Protein AF-A0A512MBU5-F1 (afdb_monomer_lite)

Organism: NCBI:txid748831

Structure (mmCIF, N/CA/C/O backbone):
data_AF-A0A512MBU5-F1
#
_entry.id   AF-A0A512MBU5-F1
#
loop_
_atom_site.group_PDB
_atom_site.id
_atom_site.type_symbol
_atom_site.label_atom_id
_atom_site.label_alt_id
_atom_site.label_comp_id
_atom_site.label_asym_id
_atom_site.label_entity_id
_atom_site.label_seq_id
_atom_site.pdbx_PDB_ins_code
_atom_site.Cartn_x
_atom_site.Cartn_y
_atom_site.Cartn_z
_atom_site.occupancy
_atom_site.B_iso_or_equiv
_atom_site.auth_seq_id
_atom_site.auth_comp_id
_atom_site.auth_asym_id
_atom_site.auth_atom_id
_atom_site.pdbx_PDB_model_num
ATOM 1 N N . MET A 1 1 ? -35.550 -22.796 30.006 1.00 49.34 1 MET A N 1
ATOM 2 C CA . MET A 1 1 ? -34.136 -23.083 29.651 1.00 49.34 1 MET A CA 1
ATOM 3 C C . MET A 1 1 ? -33.951 -23.237 28.132 1.00 49.34 1 MET A C 1
ATOM 5 O O . MET A 1 1 ? -33.145 -24.041 27.689 1.00 49.34 1 MET A O 1
ATOM 9 N N . SER A 1 2 ? -34.674 -22.460 27.317 1.00 48.31 2 SER A N 1
ATOM 10 C CA . SER A 1 2 ? -34.662 -22.572 25.845 1.00 48.31 2 SER A CA 1
ATOM 11 C C . SER A 1 2 ? -34.475 -21.233 25.118 1.00 48.31 2 SER A C 1
ATOM 13 O O . SER A 1 2 ? -34.411 -21.229 23.895 1.00 48.31 2 SER A O 1
ATOM 15 N N . ASP A 1 3 ? -34.323 -20.119 25.844 1.00 43.69 3 ASP A N 1
ATOM 16 C CA . ASP A 1 3 ? -34.298 -18.776 25.240 1.00 43.69 3 ASP A CA 1
ATOM 17 C C . ASP A 1 3 ? -32.886 -18.183 25.077 1.00 43.69 3 ASP A C 1
ATOM 19 O O . ASP A 1 3 ? -32.701 -17.226 24.329 1.00 43.69 3 ASP A O 1
ATOM 23 N N . GLU A 1 4 ? -31.853 -18.784 25.680 1.00 42.91 4 GLU A N 1
ATOM 24 C CA . GLU A 1 4 ? -30.462 -18.315 25.531 1.00 42.91 4 GLU A CA 1
ATOM 25 C C . GLU A 1 4 ? -29.809 -18.723 24.199 1.00 42.91 4 GLU A C 1
ATOM 27 O O . GLU A 1 4 ? -28.854 -18.087 23.761 1.00 42.91 4 GLU A O 1
ATOM 32 N N . ALA A 1 5 ? -30.344 -19.723 23.490 1.00 44.16 5 ALA A N 1
ATOM 33 C CA . ALA A 1 5 ? -29.781 -20.171 22.211 1.00 44.16 5 ALA A CA 1
ATOM 34 C C . ALA A 1 5 ? -30.142 -19.257 21.018 1.00 44.16 5 ALA A C 1
ATOM 36 O O . ALA A 1 5 ? -29.505 -19.323 19.967 1.00 44.16 5 ALA A O 1
ATOM 37 N N . SER A 1 6 ? -31.153 -18.394 21.170 1.00 42.06 6 SER A N 1
ATOM 38 C CA . SER A 1 6 ? -31.654 -17.500 20.112 1.00 42.06 6 SER A CA 1
ATOM 39 C C . SER A 1 6 ? -30.897 -16.163 20.048 1.00 42.06 6 SER A C 1
ATOM 41 O O . SER A 1 6 ? -30.707 -15.595 18.971 1.00 42.06 6 SER A O 1
ATOM 43 N N . ALA A 1 7 ? -30.387 -15.683 21.187 1.00 40.47 7 ALA A N 1
ATOM 44 C CA . ALA A 1 7 ? -29.704 -14.390 21.282 1.00 40.47 7 ALA A CA 1
ATOM 45 C C . ALA A 1 7 ? -28.260 -14.404 20.737 1.00 40.47 7 ALA A C 1
ATOM 47 O O . ALA A 1 7 ? -27.720 -13.353 20.396 1.00 40.47 7 ALA A O 1
ATOM 48 N N . ASP A 1 8 ? -27.644 -15.582 20.603 1.00 41.91 8 ASP A N 1
ATOM 49 C CA . ASP A 1 8 ? -26.240 -15.724 20.184 1.00 41.91 8 ASP A CA 1
ATOM 50 C C . ASP A 1 8 ? -26.065 -15.856 18.651 1.00 41.91 8 ASP A C 1
ATOM 52 O O . ASP A 1 8 ? -24.959 -15.826 18.101 1.00 41.91 8 ASP A O 1
ATOM 56 N N . ALA A 1 9 ? -27.172 -15.980 17.909 1.00 42.97 9 ALA A N 1
ATOM 57 C CA . ALA A 1 9 ? -27.150 -16.098 16.450 1.00 42.97 9 ALA A CA 1
ATOM 58 C C . ALA A 1 9 ? -27.078 -14.738 15.729 1.00 42.97 9 ALA A C 1
ATOM 60 O O . ALA A 1 9 ? -26.573 -14.664 14.608 1.00 42.97 9 ALA A O 1
ATOM 61 N N . THR A 1 10 ? -27.541 -13.656 16.359 1.00 42.03 10 THR A N 1
ATOM 62 C CA . THR A 1 10 ? -27.672 -12.328 15.731 1.00 42.03 10 THR A CA 1
ATOM 63 C C . THR A 1 10 ? -26.496 -11.392 16.005 1.00 42.03 10 THR A C 1
ATOM 65 O O . THR A 1 10 ? -26.354 -10.384 15.316 1.00 42.03 10 THR A O 1
ATOM 68 N N . ASN A 1 11 ? -25.601 -11.744 16.935 1.00 41.69 11 ASN A N 1
ATOM 69 C CA . ASN A 1 11 ? -24.427 -10.938 17.290 1.00 41.69 11 ASN A CA 1
ATOM 70 C C . ASN A 1 11 ? -23.110 -11.479 16.697 1.00 41.69 11 ASN A C 1
ATOM 72 O O . ASN A 1 11 ? -22.012 -11.197 17.183 1.00 41.69 11 ASN A O 1
ATOM 76 N N . ARG A 1 12 ? -23.192 -12.285 15.632 1.00 43.06 12 ARG A N 1
ATOM 77 C CA . ARG A 1 12 ? -22.006 -12.743 14.900 1.00 43.06 12 ARG A CA 1
ATOM 78 C C . ARG A 1 12 ? -21.501 -11.611 14.022 1.00 43.06 12 ARG A C 1
ATOM 80 O O . ARG A 1 12 ? -22.052 -11.337 12.956 1.00 43.06 12 ARG A O 1
ATOM 87 N N . SER A 1 13 ? -20.440 -10.943 14.469 1.00 47.00 13 SER A N 1
ATOM 88 C CA . SER A 1 13 ? -19.791 -9.941 13.632 1.00 47.00 13 SER A CA 1
ATOM 89 C C . SER A 1 13 ? -19.291 -10.617 12.340 1.00 47.00 13 SER A C 1
ATOM 91 O O . SER A 1 13 ? -18.651 -11.673 12.400 1.00 47.00 13 SER A O 1
ATOM 93 N N . PRO A 1 14 ? -19.539 -10.035 11.153 1.00 50.06 14 PRO A N 1
ATOM 94 C CA . PRO A 1 14 ? -19.139 -10.625 9.872 1.00 50.06 14 PRO A CA 1
ATOM 95 C C . PRO A 1 14 ? -17.618 -10.831 9.714 1.00 50.06 14 PRO A C 1
ATOM 97 O O . PRO A 1 14 ? -17.192 -11.508 8.772 1.00 50.06 14 PRO A O 1
ATOM 100 N N . ALA A 1 15 ? -16.815 -10.278 10.634 1.00 46.47 15 ALA A N 1
ATOM 101 C CA . ALA A 1 15 ? -15.371 -10.465 10.753 1.00 46.47 15 ALA A CA 1
ATOM 102 C C . ALA A 1 15 ? -14.981 -11.800 11.419 1.00 46.47 15 ALA A C 1
ATOM 104 O O . ALA A 1 15 ? -13.932 -12.362 11.100 1.00 46.47 15 ALA A O 1
ATOM 105 N N . GLY A 1 16 ? -15.823 -12.342 12.309 1.00 48.59 16 GLY A N 1
ATOM 106 C CA . GLY A 1 16 ? -15.574 -13.613 12.998 1.00 48.59 16 GLY A CA 1
ATOM 107 C C . GLY A 1 16 ? -15.510 -14.810 12.046 1.00 48.59 16 GLY A C 1
ATOM 108 O O . GLY A 1 16 ? -14.663 -15.689 12.220 1.00 48.59 16 GLY A O 1
ATOM 109 N N . ASP A 1 17 ? -16.331 -14.794 10.995 1.00 52.03 17 ASP A N 1
ATOM 110 C CA . ASP A 1 17 ? -16.407 -15.873 10.001 1.00 52.03 17 ASP A CA 1
ATOM 111 C C . ASP A 1 17 ? -15.220 -15.873 9.026 1.00 52.03 17 ASP A C 1
ATOM 113 O O . ASP A 1 17 ? -14.795 -16.931 8.562 1.00 52.03 17 ASP A O 1
ATOM 117 N N . TYR A 1 18 ? -14.613 -14.707 8.771 1.00 47.75 18 TYR A N 1
ATOM 118 C CA . TYR A 1 18 ? -13.425 -14.585 7.913 1.00 47.75 18 TYR A CA 1
ATOM 119 C C . TYR A 1 18 ? -12.199 -15.301 8.503 1.00 47.75 18 TYR A C 1
ATOM 121 O O . TYR A 1 18 ? -11.336 -15.780 7.771 1.00 47.75 18 TYR A O 1
ATOM 129 N N . VAL A 1 19 ? -12.130 -15.395 9.834 1.00 50.59 19 VAL A N 1
ATOM 130 C CA . VAL A 1 19 ? -10.996 -15.980 10.565 1.00 50.59 19 VAL A CA 1
ATOM 131 C C . VAL A 1 19 ? -11.112 -17.503 10.705 1.00 50.59 19 VAL A C 1
ATOM 133 O O . VAL A 1 19 ? -10.109 -18.163 10.965 1.00 50.59 19 VAL A O 1
ATOM 136 N N . ARG A 1 20 ? -12.309 -18.080 10.530 1.00 51.84 20 ARG A N 1
ATOM 137 C CA . ARG A 1 20 ? -12.567 -19.507 10.802 1.00 51.84 20 ARG A CA 1
ATOM 138 C C . ARG A 1 20 ? -12.444 -20.420 9.580 1.00 51.84 20 ARG A C 1
ATOM 140 O O . ARG A 1 20 ? -12.356 -21.629 9.763 1.00 51.84 20 ARG A O 1
ATOM 147 N N . HIS A 1 21 ? -12.408 -19.887 8.355 1.00 54.94 21 HIS A N 1
ATOM 148 C CA . HIS A 1 21 ? -12.332 -20.724 7.153 1.00 54.94 21 HIS A CA 1
ATOM 149 C C . HIS A 1 21 ? -10.866 -21.050 6.778 1.00 54.94 21 HIS A C 1
ATOM 151 O O . HIS A 1 21 ? -10.105 -20.135 6.456 1.00 54.94 21 HIS A O 1
ATOM 157 N N . PRO A 1 22 ? -10.443 -22.329 6.752 1.00 47.22 22 PRO A N 1
ATOM 158 C CA . PRO A 1 22 ? -9.041 -22.719 6.535 1.00 47.22 22 PRO A CA 1
ATOM 159 C C . PRO A 1 22 ? -8.485 -22.324 5.154 1.00 47.22 22 PRO A C 1
ATOM 161 O O . PRO A 1 22 ? -7.311 -21.991 5.035 1.00 47.22 22 PRO A O 1
ATOM 164 N N . LEU A 1 23 ? -9.333 -22.251 4.121 1.00 48.28 23 LEU A N 1
ATOM 165 C CA . LEU A 1 23 ? -8.948 -21.742 2.793 1.00 48.28 23 LEU A CA 1
ATOM 166 C C . LEU A 1 23 ? -8.674 -20.222 2.785 1.00 48.28 23 LEU A C 1
ATOM 168 O O . LEU A 1 23 ? -7.794 -19.757 2.065 1.00 48.28 23 LEU A O 1
ATOM 172 N N . LEU A 1 24 ? -9.355 -19.446 3.640 1.00 50.62 24 LEU A N 1
ATOM 173 C CA . LEU A 1 24 ? -9.096 -18.008 3.825 1.00 50.62 24 LEU A CA 1
ATOM 174 C C . LEU A 1 24 ? -7.854 -17.748 4.691 1.00 50.62 24 LEU A C 1
ATOM 176 O O . LEU A 1 24 ? -7.244 -16.685 4.594 1.00 50.62 24 LEU A O 1
ATOM 180 N N . ALA A 1 25 ? -7.434 -18.725 5.502 1.00 46.44 25 ALA A N 1
ATOM 181 C CA . ALA A 1 25 ? -6.135 -18.683 6.169 1.00 46.44 25 ALA A CA 1
ATOM 182 C C . ALA A 1 25 ? -4.965 -18.840 5.174 1.00 46.44 25 ALA A C 1
ATOM 184 O O . ALA A 1 25 ? -3.890 -18.296 5.425 1.00 46.44 25 ALA A O 1
ATOM 185 N N . PHE A 1 26 ? -5.188 -19.527 4.045 1.00 41.78 26 PHE A N 1
ATOM 186 C CA . PHE A 1 26 ? -4.200 -19.725 2.977 1.00 41.78 26 PHE A CA 1
ATOM 187 C C . PHE A 1 26 ? -4.056 -18.484 2.075 1.00 41.78 26 PHE A C 1
ATOM 189 O O . PHE A 1 26 ? -2.947 -18.101 1.717 1.00 41.78 26 PHE A O 1
ATOM 196 N N . VAL A 1 27 ? -5.160 -17.780 1.796 1.00 55.88 27 VAL A N 1
ATOM 197 C CA . VAL A 1 27 ? -5.178 -16.467 1.117 1.00 55.88 27 VAL A CA 1
ATOM 198 C C . VAL A 1 27 ? -5.219 -15.350 2.158 1.00 55.88 27 VAL A C 1
ATOM 200 O O . VAL A 1 27 ? -6.090 -14.480 2.143 1.00 55.88 27 VAL A O 1
ATOM 203 N N . ARG A 1 28 ? -4.302 -15.375 3.131 1.00 65.88 28 ARG A N 1
ATOM 204 C CA . ARG A 1 28 ? -4.188 -14.243 4.051 1.00 65.88 28 ARG A CA 1
ATOM 205 C C . ARG A 1 28 ? -3.673 -13.043 3.261 1.00 65.88 28 ARG A C 1
ATOM 207 O O . ARG A 1 28 ? -2.578 -13.125 2.701 1.00 65.88 28 ARG A O 1
ATOM 214 N N . PRO A 1 29 ? -4.379 -11.904 3.267 1.00 65.94 29 PRO A N 1
ATOM 215 C CA . PRO A 1 29 ? -3.899 -10.704 2.593 1.00 65.94 29 PRO A CA 1
ATOM 216 C C . PRO A 1 29 ? -2.508 -10.251 3.076 1.00 65.94 29 PRO A C 1
ATOM 218 O O . PRO A 1 29 ? -1.799 -9.585 2.342 1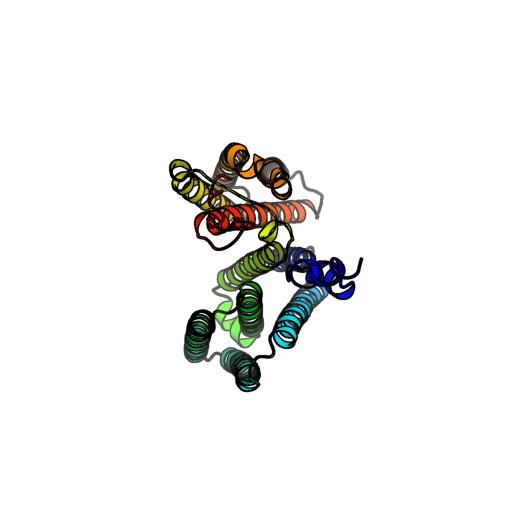.00 65.94 29 PRO A O 1
ATOM 221 N N . SER A 1 30 ? -2.067 -10.667 4.270 1.00 64.12 30 SER A N 1
ATOM 222 C CA . SER A 1 30 ? -0.696 -10.452 4.750 1.00 64.12 30 SER A CA 1
ATOM 223 C C . SER A 1 30 ? 0.370 -11.228 3.960 1.00 64.12 30 SER A C 1
ATOM 225 O O . SER A 1 30 ? 1.469 -10.720 3.769 1.00 64.12 30 SER A O 1
ATOM 227 N N . ILE A 1 31 ? 0.062 -12.445 3.489 1.00 70.44 31 ILE A N 1
ATOM 228 C CA . ILE A 1 31 ? 0.948 -13.227 2.605 1.00 70.44 31 ILE A CA 1
ATOM 229 C C . ILE A 1 31 ? 1.020 -12.546 1.236 1.00 70.44 31 ILE A C 1
ATOM 231 O O . ILE A 1 31 ? 2.090 -12.450 0.646 1.00 70.44 31 ILE A O 1
ATOM 235 N N . LEU A 1 32 ? -0.105 -12.004 0.771 1.00 66.56 32 LEU A N 1
ATOM 236 C CA . LEU A 1 32 ? -0.174 -11.191 -0.440 1.00 66.56 32 LEU A CA 1
ATOM 237 C C . LEU A 1 32 ? 0.634 -9.901 -0.335 1.00 66.56 32 LEU A C 1
ATOM 239 O O . LEU A 1 32 ? 1.372 -9.583 -1.257 1.00 66.56 32 LEU A O 1
ATOM 243 N N . THR A 1 33 ? 0.542 -9.182 0.785 1.00 67.56 33 THR A N 1
ATOM 244 C CA . THR A 1 33 ? 1.383 -8.012 1.055 1.00 67.56 33 THR A CA 1
ATOM 245 C C . THR A 1 33 ? 2.858 -8.393 1.025 1.00 67.56 33 THR A C 1
ATOM 247 O O . THR A 1 33 ? 3.650 -7.695 0.407 1.00 67.56 33 THR A O 1
ATOM 250 N N . LEU A 1 34 ? 3.226 -9.523 1.636 1.00 70.94 34 LEU A N 1
ATOM 251 C CA . LEU A 1 34 ? 4.600 -10.013 1.604 1.00 70.94 34 LEU A CA 1
ATOM 252 C C . LEU A 1 34 ? 5.049 -10.311 0.167 1.00 70.94 34 LEU A C 1
ATOM 254 O O . LEU A 1 34 ? 6.087 -9.814 -0.251 1.00 70.94 34 LEU A O 1
ATOM 258 N N . ALA A 1 35 ? 4.263 -11.064 -0.604 1.00 69.19 35 ALA A N 1
ATOM 259 C CA . ALA A 1 35 ? 4.566 -11.374 -2.000 1.00 69.19 35 ALA A CA 1
ATOM 260 C C . ALA A 1 35 ? 4.656 -10.106 -2.868 1.00 69.19 35 ALA A C 1
ATOM 262 O O . ALA A 1 35 ? 5.572 -9.976 -3.677 1.00 69.19 35 ALA A O 1
ATOM 263 N N . ALA A 1 36 ? 3.758 -9.140 -2.662 1.00 70.00 36 ALA A N 1
ATOM 264 C CA . ALA A 1 36 ? 3.791 -7.848 -3.337 1.00 70.00 36 ALA A CA 1
ATOM 265 C C . ALA A 1 36 ? 5.057 -7.058 -2.996 1.00 70.00 36 ALA A C 1
ATOM 267 O O . ALA A 1 36 ? 5.627 -6.430 -3.884 1.00 70.00 36 ALA A O 1
ATOM 268 N N . SER A 1 37 ? 5.557 -7.158 -1.760 1.00 64.31 37 SER A N 1
ATOM 269 C CA . SER A 1 37 ? 6.847 -6.574 -1.393 1.00 64.31 37 SER A CA 1
ATOM 270 C C . SER A 1 37 ? 7.998 -7.164 -2.211 1.00 64.31 37 SER A C 1
ATOM 272 O O . SER A 1 37 ? 8.874 -6.426 -2.648 1.00 64.31 37 SER A O 1
ATOM 274 N N . PHE A 1 38 ? 7.987 -8.475 -2.476 1.00 69.12 38 PHE A N 1
ATOM 275 C CA . PHE A 1 38 ? 8.995 -9.112 -3.334 1.00 69.12 38 PHE A CA 1
ATOM 276 C C . PHE A 1 38 ? 8.914 -8.648 -4.793 1.00 69.12 38 PHE A C 1
ATOM 278 O O . PHE A 1 38 ? 9.953 -8.468 -5.424 1.00 69.12 38 PHE A O 1
ATOM 285 N N . VAL A 1 39 ? 7.707 -8.431 -5.323 1.00 67.38 39 VAL A N 1
ATOM 286 C CA . VAL A 1 39 ? 7.516 -7.912 -6.689 1.00 67.38 39 VAL A CA 1
ATOM 287 C C . VAL A 1 39 ? 7.973 -6.456 -6.796 1.00 67.38 39 VAL A C 1
ATOM 289 O O . VAL A 1 39 ? 8.740 -6.125 -7.698 1.00 67.38 39 VAL A O 1
ATOM 292 N N . ALA A 1 40 ? 7.589 -5.611 -5.837 1.00 65.62 40 ALA A N 1
ATOM 293 C CA . ALA A 1 40 ? 7.926 -4.187 -5.823 1.00 65.62 40 ALA A CA 1
ATOM 294 C C . ALA A 1 40 ? 9.434 -3.911 -5.693 1.00 65.62 40 ALA A C 1
ATOM 296 O O . ALA A 1 40 ? 9.897 -2.833 -6.055 1.00 65.62 40 ALA A O 1
ATOM 297 N N . LEU A 1 41 ? 10.215 -4.873 -5.190 1.00 65.94 41 LEU A N 1
ATOM 298 C CA . LEU A 1 41 ? 11.658 -4.715 -5.024 1.00 65.94 41 LEU A CA 1
ATOM 299 C C . LEU A 1 41 ? 12.429 -4.651 -6.349 1.00 65.94 41 LEU A C 1
ATOM 301 O O . LEU A 1 41 ? 13.537 -4.132 -6.337 1.00 65.94 41 LEU A O 1
ATOM 305 N N . GLN A 1 42 ? 11.883 -5.158 -7.465 1.00 64.38 42 GLN A N 1
ATOM 306 C CA . GLN A 1 42 ? 12.479 -5.113 -8.816 1.00 64.38 42 GLN A CA 1
ATOM 307 C C . GLN A 1 42 ? 14.008 -5.372 -8.877 1.00 64.38 42 GLN A C 1
ATOM 309 O O . GLN A 1 42 ? 14.693 -4.862 -9.758 1.00 64.38 42 GLN A O 1
ATOM 314 N N . LEU A 1 43 ? 14.574 -6.170 -7.959 1.00 58.97 43 LEU A N 1
ATOM 315 C CA . LEU A 1 43 ? 16.026 -6.359 -7.858 1.00 58.97 43 LEU A CA 1
ATOM 316 C C . LEU A 1 43 ? 16.513 -7.304 -8.973 1.00 58.97 43 LEU A C 1
ATOM 318 O O . LEU A 1 43 ? 16.221 -8.507 -8.907 1.00 58.97 43 LEU A O 1
ATOM 322 N N . PRO A 1 44 ? 17.271 -6.816 -9.980 1.00 52.50 44 PRO A N 1
ATOM 323 C CA . PRO A 1 44 ? 17.517 -7.571 -11.212 1.00 52.50 44 PRO A CA 1
ATOM 324 C C . PRO A 1 44 ? 18.346 -8.849 -11.021 1.00 52.50 44 PRO A C 1
ATOM 326 O O . PRO A 1 44 ? 18.229 -9.761 -11.833 1.00 52.50 44 PRO A O 1
ATOM 329 N N . ASN A 1 45 ? 19.108 -8.951 -9.923 1.00 58.41 45 ASN A N 1
ATOM 330 C CA . ASN A 1 45 ? 20.181 -9.943 -9.761 1.00 58.41 45 ASN A CA 1
ATOM 331 C C . ASN A 1 45 ? 19.960 -10.982 -8.647 1.00 58.41 45 ASN A C 1
ATOM 333 O O . ASN A 1 45 ? 20.787 -11.872 -8.479 1.00 58.41 45 ASN A O 1
ATOM 337 N N . LEU A 1 46 ? 18.883 -10.870 -7.863 1.00 63.62 46 LEU A N 1
ATOM 338 C CA . LEU A 1 46 ? 18.630 -11.758 -6.714 1.00 63.62 46 LEU A CA 1
ATOM 339 C C . LEU A 1 46 ? 17.432 -12.685 -6.905 1.00 63.62 46 LEU A C 1
ATOM 341 O O . LEU A 1 46 ? 17.404 -13.773 -6.337 1.00 63.62 46 LEU A O 1
ATOM 345 N N . VAL A 1 47 ? 16.444 -12.263 -7.694 1.00 67.25 47 VAL A N 1
ATOM 346 C CA . VAL A 1 47 ? 15.239 -13.051 -7.962 1.00 67.25 47 VAL A CA 1
ATOM 347 C C . VAL A 1 47 ? 15.246 -13.431 -9.440 1.00 67.25 47 VAL A C 1
ATOM 349 O O . VAL A 1 47 ? 15.188 -12.528 -10.281 1.00 67.25 47 VAL A O 1
ATOM 352 N N . PRO A 1 48 ? 15.309 -14.732 -9.779 1.00 75.94 48 PRO A N 1
ATOM 353 C CA . PRO A 1 48 ? 15.214 -15.182 -11.159 1.00 75.94 48 PRO A CA 1
ATOM 354 C C . PRO A 1 48 ? 13.947 -14.656 -11.834 1.00 75.94 48 PRO A C 1
ATOM 356 O O . PRO A 1 48 ? 12.891 -14.554 -11.206 1.00 75.94 48 PRO A O 1
ATOM 359 N N . GLU A 1 49 ? 14.027 -14.360 -13.128 1.00 76.50 49 GLU A N 1
ATOM 360 C CA . GLU A 1 49 ? 12.910 -13.780 -13.879 1.00 76.50 49 GLU A CA 1
ATOM 361 C C . GLU A 1 49 ? 11.637 -14.634 -13.804 1.00 76.50 49 GLU A C 1
ATOM 363 O O . GLU A 1 49 ? 10.560 -14.110 -13.525 1.00 76.50 49 GLU A O 1
ATOM 368 N N . HIS A 1 50 ? 11.770 -15.956 -13.933 1.00 79.12 50 HIS A N 1
ATOM 369 C CA . HIS A 1 50 ? 10.647 -16.888 -13.811 1.00 79.12 50 HIS A CA 1
ATOM 370 C C . HIS A 1 50 ? 9.961 -16.811 -12.439 1.00 79.12 50 HIS A C 1
ATOM 372 O O . HIS A 1 50 ? 8.738 -16.908 -12.360 1.00 79.12 50 HIS A O 1
ATOM 378 N N . LEU A 1 51 ? 10.722 -16.592 -11.361 1.00 79.00 51 LEU A N 1
ATOM 379 C CA . LEU A 1 51 ? 10.173 -16.456 -10.015 1.00 79.00 51 LEU A CA 1
ATOM 380 C C . LEU A 1 51 ? 9.443 -15.116 -9.855 1.00 79.00 51 LEU A C 1
ATOM 382 O O . LEU A 1 51 ? 8.378 -15.083 -9.245 1.00 79.00 51 LEU A O 1
ATOM 386 N N . ARG A 1 52 ? 9.947 -14.027 -10.454 1.00 75.12 52 ARG A N 1
ATOM 387 C CA . ARG A 1 52 ? 9.234 -12.735 -10.485 1.00 75.12 52 ARG A CA 1
ATOM 388 C C . ARG A 1 52 ? 7.900 -12.846 -11.220 1.00 75.12 52 ARG A C 1
ATOM 390 O O . ARG A 1 52 ? 6.883 -12.406 -10.691 1.00 75.12 52 ARG A O 1
ATOM 397 N N . VAL A 1 53 ? 7.894 -13.472 -12.399 1.00 79.75 53 VAL A N 1
ATOM 398 C CA . VAL A 1 53 ? 6.670 -13.707 -13.181 1.00 79.75 53 VAL A CA 1
ATOM 399 C C . VAL A 1 53 ? 5.693 -14.576 -12.394 1.00 79.75 53 VAL A C 1
ATOM 401 O O . VAL A 1 53 ? 4.521 -14.225 -12.275 1.00 79.75 53 VAL A O 1
ATOM 404 N N . PHE A 1 54 ? 6.174 -15.669 -11.797 1.00 81.31 54 PHE A N 1
ATOM 405 C CA . PHE A 1 54 ? 5.354 -16.548 -10.968 1.00 81.31 54 PHE A CA 1
ATOM 406 C C . PHE A 1 54 ? 4.722 -15.803 -9.786 1.00 81.31 54 PHE A C 1
ATOM 408 O O . PHE A 1 54 ? 3.525 -15.943 -9.549 1.00 81.31 54 PHE A O 1
ATOM 415 N N . LEU A 1 55 ? 5.493 -14.973 -9.073 1.00 80.81 55 LEU A N 1
ATOM 416 C CA . LEU A 1 55 ? 4.980 -14.158 -7.970 1.00 80.81 55 LEU A CA 1
ATOM 417 C C . LEU A 1 55 ? 3.936 -13.147 -8.452 1.00 80.81 55 LEU A C 1
ATOM 419 O O . LEU A 1 55 ? 2.883 -13.029 -7.831 1.00 80.81 55 LEU A O 1
ATOM 423 N N . HIS A 1 56 ? 4.185 -12.458 -9.567 1.00 78.00 56 HIS A N 1
ATOM 424 C CA . HIS A 1 56 ? 3.261 -11.462 -10.109 1.00 78.00 56 HIS A CA 1
ATOM 425 C C . HIS A 1 56 ? 1.928 -12.096 -10.544 1.00 78.00 56 HIS A C 1
ATOM 427 O O . HIS A 1 56 ? 0.855 -11.634 -10.153 1.00 78.00 56 HIS A O 1
ATOM 433 N N . VAL A 1 57 ? 1.984 -13.210 -11.282 1.00 81.88 57 VAL A N 1
ATOM 434 C CA . VAL A 1 57 ? 0.794 -13.979 -11.683 1.00 81.88 57 VAL A CA 1
ATOM 435 C C . VAL A 1 57 ? 0.081 -14.556 -10.460 1.00 81.88 57 VAL A C 1
ATOM 437 O O . VAL A 1 57 ? -1.141 -14.459 -10.360 1.00 81.88 57 VAL A O 1
ATOM 440 N N . GLY A 1 58 ? 0.830 -15.107 -9.502 1.00 81.81 58 GLY A N 1
ATOM 441 C CA . GLY A 1 58 ? 0.290 -15.654 -8.260 1.00 81.81 58 GLY A CA 1
ATOM 442 C C . GLY A 1 58 ? -0.478 -14.610 -7.449 1.00 81.81 58 GLY A C 1
ATOM 443 O O . GLY A 1 58 ? -1.604 -14.871 -7.030 1.00 81.81 58 GLY A O 1
ATOM 444 N N . ILE A 1 59 ? 0.077 -13.405 -7.288 1.00 82.31 59 ILE A N 1
ATOM 445 C CA . ILE A 1 59 ? -0.610 -12.271 -6.650 1.00 82.31 59 ILE A CA 1
ATOM 446 C C . ILE A 1 59 ? -1.897 -11.933 -7.404 1.00 82.31 59 ILE A C 1
ATOM 448 O O . ILE A 1 59 ? -2.939 -11.779 -6.773 1.00 82.31 59 ILE A O 1
ATOM 452 N N . GLY A 1 60 ? -1.853 -11.881 -8.736 1.00 83.12 60 GLY A N 1
ATOM 453 C CA . GLY A 1 60 ? -3.026 -11.641 -9.576 1.00 83.12 60 GLY A CA 1
ATOM 454 C C . GLY A 1 60 ? -4.155 -12.646 -9.361 1.00 83.12 60 GLY A C 1
ATOM 455 O O . GLY A 1 60 ? -5.300 -12.261 -9.120 1.00 83.12 60 GLY A O 1
ATOM 456 N N . VAL A 1 61 ? -3.829 -13.941 -9.384 1.00 83.94 61 VAL A N 1
ATOM 457 C CA . VAL A 1 61 ? -4.785 -15.033 -9.127 1.00 83.94 61 VAL A CA 1
ATOM 458 C C . VAL A 1 61 ? -5.399 -14.901 -7.737 1.00 83.94 61 VAL A C 1
ATOM 460 O O . VAL A 1 61 ? -6.607 -15.063 -7.567 1.00 83.94 61 VAL A O 1
ATOM 463 N N . LEU A 1 62 ? -4.589 -14.568 -6.737 1.00 84.12 62 LEU A N 1
ATOM 464 C CA . LEU A 1 62 ? -5.048 -14.396 -5.364 1.00 84.12 62 LEU A CA 1
ATOM 465 C C . LEU A 1 62 ? -5.934 -13.146 -5.201 1.00 84.12 62 LEU A C 1
ATOM 467 O O . LEU A 1 62 ? -6.969 -13.233 -4.540 1.00 84.12 62 LEU A O 1
ATOM 471 N N . ILE A 1 63 ? -5.601 -12.015 -5.839 1.00 85.75 63 ILE A N 1
ATOM 472 C CA . ILE A 1 63 ? -6.455 -10.811 -5.886 1.00 85.75 63 ILE A CA 1
ATOM 473 C C . ILE A 1 63 ? -7.799 -11.144 -6.539 1.00 85.75 63 ILE A C 1
ATOM 475 O O . ILE A 1 63 ? -8.849 -10.812 -5.985 1.00 85.75 63 ILE A O 1
ATOM 479 N N . ALA A 1 64 ? -7.782 -11.841 -7.677 1.00 84.31 64 ALA A N 1
ATOM 480 C CA . ALA A 1 64 ? -8.992 -12.285 -8.359 1.00 84.31 64 ALA A CA 1
ATOM 481 C C . ALA A 1 64 ? -9.823 -13.231 -7.478 1.00 84.31 64 ALA A C 1
ATOM 483 O O . ALA A 1 64 ? -11.039 -13.074 -7.390 1.00 84.31 64 ALA A O 1
ATOM 484 N N . GLY A 1 65 ? -9.178 -14.156 -6.759 1.00 83.94 65 GLY A N 1
ATOM 485 C CA . GLY A 1 65 ? -9.829 -15.039 -5.791 1.00 83.94 65 GLY A CA 1
ATOM 486 C C . GLY A 1 65 ? -10.481 -14.278 -4.632 1.00 83.94 65 GLY A C 1
ATOM 487 O O . GLY A 1 65 ? -11.627 -14.554 -4.277 1.00 83.94 65 GLY A O 1
ATOM 488 N N . MET A 1 66 ? -9.802 -13.270 -4.075 1.00 83.31 66 MET A N 1
ATOM 489 C CA . MET A 1 66 ? -10.359 -12.403 -3.030 1.00 83.31 66 MET A CA 1
ATOM 490 C C . MET A 1 66 ? -11.551 -11.588 -3.529 1.00 83.31 66 MET A C 1
ATOM 492 O O . MET A 1 66 ? -12.566 -11.499 -2.834 1.00 83.31 66 MET A O 1
ATOM 496 N N . TYR A 1 67 ? -11.441 -11.013 -4.727 1.00 84.25 67 TYR A N 1
ATOM 497 C CA . TYR A 1 67 ? -12.538 -10.305 -5.373 1.00 84.25 67 TYR A CA 1
ATOM 498 C C . TYR A 1 67 ? -13.726 -11.242 -5.615 1.00 84.25 67 TYR A C 1
ATOM 500 O O . TYR A 1 67 ? -14.843 -10.917 -5.218 1.00 84.25 67 TYR A O 1
ATOM 508 N N . PHE A 1 68 ? -13.495 -12.430 -6.182 1.00 83.31 68 PHE A N 1
ATOM 509 C CA . PHE A 1 68 ? -14.540 -13.423 -6.433 1.00 83.31 68 PHE A CA 1
ATOM 510 C C . PHE A 1 68 ? -15.235 -13.864 -5.143 1.00 83.31 68 PHE A C 1
ATOM 512 O O . PHE A 1 68 ? -16.452 -14.011 -5.113 1.00 83.31 68 PHE A O 1
ATOM 519 N N . TRP A 1 69 ? -14.495 -14.021 -4.047 1.00 81.88 69 TRP A N 1
ATOM 520 C CA . TRP A 1 69 ? -15.088 -14.347 -2.753 1.00 81.88 69 TRP A CA 1
ATOM 521 C C . TRP A 1 69 ? -16.011 -13.234 -2.237 1.00 81.88 69 TRP A C 1
ATOM 523 O O . TRP A 1 69 ? -17.138 -13.491 -1.808 1.00 81.88 69 TRP A O 1
ATOM 533 N N . GLN A 1 70 ? -15.561 -11.979 -2.313 1.00 81.94 70 GLN A N 1
ATOM 534 C CA . GLN A 1 70 ? -16.383 -10.815 -1.971 1.00 81.94 70 GLN A CA 1
ATOM 535 C C . GLN A 1 70 ? -17.611 -10.717 -2.891 1.00 81.94 70 GLN A C 1
ATOM 537 O O . GLN A 1 70 ? -18.722 -10.462 -2.427 1.00 81.94 70 GLN A O 1
ATOM 542 N N . PHE A 1 71 ? -17.435 -10.999 -4.178 1.00 78.12 71 PHE A N 1
ATOM 543 C CA . PHE A 1 71 ? -18.499 -11.066 -5.171 1.00 78.12 71 PHE A CA 1
ATOM 544 C C . PHE A 1 71 ? -19.537 -12.139 -4.806 1.00 78.12 71 PHE A C 1
ATOM 546 O O . PHE A 1 71 ? -20.720 -11.836 -4.675 1.00 78.12 71 PHE A O 1
ATOM 553 N N . ALA A 1 72 ? -19.111 -13.376 -4.548 1.00 79.38 72 ALA A N 1
ATOM 554 C CA . ALA A 1 72 ? -19.995 -14.483 -4.190 1.00 79.38 72 ALA A CA 1
ATOM 555 C C . ALA A 1 72 ? -20.798 -14.197 -2.909 1.00 79.38 72 ALA A C 1
ATOM 557 O O . ALA A 1 72 ? -21.986 -14.517 -2.836 1.00 79.38 72 ALA A O 1
ATOM 558 N N . ARG A 1 73 ? -20.178 -13.537 -1.920 1.00 78.56 73 ARG A N 1
ATOM 559 C CA . ARG A 1 73 ? -20.826 -13.186 -0.649 1.00 78.56 73 ARG A CA 1
ATOM 560 C C . ARG A 1 73 ? -21.916 -12.127 -0.805 1.00 78.56 73 ARG A C 1
ATOM 562 O O . ARG A 1 73 ? -22.964 -12.247 -0.179 1.00 78.56 73 ARG A O 1
ATOM 569 N N . TYR A 1 74 ? -21.677 -11.096 -1.614 1.00 77.44 74 TYR A N 1
ATOM 570 C CA . TYR A 1 74 ? -22.595 -9.958 -1.751 1.00 77.44 74 TYR A CA 1
ATOM 571 C C . TYR A 1 74 ? -23.533 -10.047 -2.963 1.00 77.44 74 TYR A C 1
ATOM 573 O O . TYR A 1 74 ? -24.311 -9.117 -3.171 1.00 77.44 74 TYR A O 1
ATOM 581 N N . ARG A 1 75 ? -23.468 -11.143 -3.739 1.00 75.94 75 ARG A N 1
ATOM 582 C CA . ARG A 1 75 ? -24.323 -11.446 -4.905 1.00 75.94 75 ARG A CA 1
ATOM 583 C C . ARG A 1 75 ? -24.635 -10.214 -5.771 1.00 75.94 75 ARG A C 1
ATOM 585 O O . ARG A 1 75 ? -25.798 -9.832 -5.911 1.00 75.94 75 ARG A O 1
ATOM 592 N N . PRO A 1 76 ? -23.618 -9.542 -6.323 1.00 71.06 76 PRO A N 1
ATOM 593 C CA . PRO A 1 76 ? -23.854 -8.403 -7.191 1.00 71.06 76 PRO A CA 1
ATOM 594 C C . PRO A 1 76 ? -24.585 -8.814 -8.470 1.00 71.06 76 PRO A C 1
ATOM 596 O O . PRO A 1 76 ? -24.602 -9.977 -8.874 1.00 71.06 76 PRO A O 1
ATOM 599 N N . SER A 1 77 ? -25.185 -7.822 -9.125 1.00 80.75 77 SER A N 1
ATOM 600 C CA . SER A 1 77 ? -25.861 -8.017 -10.404 1.00 80.75 77 SER A CA 1
ATOM 601 C C . SER A 1 77 ? -24.882 -8.545 -11.454 1.00 80.75 77 SER A C 1
ATOM 603 O O . SER A 1 77 ? -23.783 -8.009 -11.574 1.00 80.75 77 SER A O 1
ATOM 605 N N . PHE A 1 78 ? -25.307 -9.513 -12.269 1.00 80.31 78 PHE A N 1
ATOM 606 C CA . PHE A 1 78 ? -24.528 -10.055 -13.393 1.00 80.31 78 PHE A CA 1
ATOM 607 C C . PHE A 1 78 ? -23.905 -8.961 -14.281 1.00 80.31 78 PHE A C 1
ATOM 609 O O . PHE A 1 78 ? -22.738 -9.050 -14.655 1.00 80.31 78 PHE A O 1
ATOM 616 N N . MET A 1 79 ? -24.650 -7.875 -14.518 1.00 82.81 79 MET A N 1
ATOM 617 C CA . MET A 1 79 ? -24.193 -6.695 -15.265 1.00 82.81 79 MET A CA 1
ATOM 618 C C . MET A 1 79 ? -22.926 -6.044 -14.694 1.00 82.81 79 MET A C 1
ATOM 620 O O . MET A 1 79 ? -22.118 -5.512 -15.445 1.00 82.81 79 MET A O 1
ATOM 624 N N . GLU A 1 80 ? -22.736 -6.089 -13.376 1.00 82.31 80 GLU A N 1
ATOM 625 C CA . GLU A 1 80 ? -21.560 -5.522 -12.711 1.00 82.31 80 GLU A CA 1
ATOM 626 C C . GLU A 1 80 ? -20.308 -6.354 -13.012 1.00 82.31 80 GLU A C 1
ATOM 628 O O . GLU A 1 80 ? -19.270 -5.810 -13.380 1.00 82.31 80 GLU A O 1
ATOM 633 N N . ALA A 1 81 ? -20.433 -7.681 -12.924 1.00 80.94 81 ALA A N 1
ATOM 634 C CA . ALA A 1 81 ? -19.356 -8.619 -13.239 1.00 80.94 81 ALA A CA 1
ATOM 635 C C . ALA A 1 81 ? -18.963 -8.535 -14.715 1.00 80.94 81 ALA A C 1
ATOM 637 O O . ALA A 1 81 ? -17.784 -8.416 -15.048 1.00 80.94 81 ALA A O 1
ATOM 638 N N . ALA A 1 82 ? -19.971 -8.566 -15.591 1.00 84.81 82 ALA A N 1
ATOM 639 C CA . ALA A 1 82 ? -19.785 -8.463 -17.029 1.00 84.81 82 ALA A CA 1
ATOM 640 C C . ALA A 1 82 ? -19.128 -7.128 -17.401 1.00 84.81 82 ALA A C 1
ATOM 642 O O . ALA A 1 82 ? -18.191 -7.115 -18.193 1.00 84.81 82 ALA A O 1
ATOM 643 N N . GLY A 1 83 ? -19.557 -6.025 -16.775 1.00 86.38 83 GLY A N 1
ATOM 644 C CA . GLY A 1 83 ? -18.954 -4.708 -16.958 1.00 86.38 83 GLY A CA 1
ATOM 645 C C . GLY A 1 83 ? -17.473 -4.686 -16.583 1.00 86.38 83 GLY A C 1
ATOM 646 O O . GLY A 1 83 ? -16.651 -4.268 -17.391 1.00 86.38 83 GLY A O 1
ATOM 647 N N . ILE A 1 84 ? -17.112 -5.195 -15.401 1.00 87.38 84 ILE A N 1
ATOM 648 C CA . ILE A 1 84 ? -15.714 -5.225 -14.939 1.00 87.38 84 ILE A CA 1
ATOM 649 C C . ILE A 1 84 ? -14.842 -6.085 -15.861 1.00 87.38 84 ILE A C 1
ATOM 651 O O . ILE A 1 84 ? -13.751 -5.656 -16.237 1.00 87.38 84 ILE A O 1
ATOM 655 N N . LEU A 1 85 ? -15.318 -7.265 -16.271 1.00 87.12 85 LEU A N 1
ATOM 656 C CA . LEU A 1 85 ? -14.587 -8.140 -17.193 1.00 87.12 85 LEU A CA 1
ATOM 657 C C . LEU A 1 85 ? -14.399 -7.493 -18.568 1.00 87.12 85 LEU A C 1
ATOM 659 O O . LEU A 1 85 ? -13.279 -7.457 -19.076 1.00 87.12 85 LEU A O 1
ATOM 663 N N . LEU A 1 86 ? -15.469 -6.946 -19.151 1.00 88.94 86 LEU A N 1
ATOM 664 C CA . LEU A 1 86 ? -15.431 -6.313 -20.469 1.00 88.94 86 LEU A CA 1
ATOM 665 C C . LEU A 1 86 ? -14.495 -5.100 -20.478 1.00 88.94 86 LEU A C 1
ATOM 667 O O . LEU A 1 86 ? -13.670 -4.968 -21.381 1.00 88.94 86 LEU A O 1
ATOM 671 N N . ILE A 1 87 ? -14.584 -4.249 -19.453 1.00 90.81 87 ILE A N 1
ATOM 672 C CA . ILE A 1 87 ? -13.702 -3.092 -19.277 1.00 90.81 87 ILE A CA 1
ATOM 673 C C . ILE A 1 87 ? -12.250 -3.547 -19.143 1.00 90.81 87 ILE A C 1
ATOM 675 O O . ILE A 1 87 ? -11.376 -2.973 -19.784 1.00 90.81 87 ILE A O 1
ATOM 679 N N . SER A 1 88 ? -11.988 -4.592 -18.354 1.00 89.75 88 SER A N 1
ATOM 680 C CA . SER A 1 88 ? -10.628 -5.085 -18.117 1.00 89.75 88 SER A CA 1
ATOM 681 C C . SER A 1 88 ? -9.987 -5.628 -19.393 1.00 89.75 88 SER A C 1
ATOM 683 O O . SER A 1 88 ? -8.875 -5.238 -19.745 1.00 89.75 88 SER A O 1
ATOM 685 N N . VAL A 1 89 ? -10.704 -6.482 -20.130 1.00 90.31 89 VAL A N 1
ATOM 686 C CA . VAL A 1 89 ? -10.228 -7.049 -21.402 1.00 90.31 89 VAL A CA 1
ATOM 687 C C . VAL A 1 89 ? -10.064 -5.955 -22.457 1.00 90.31 89 VAL A C 1
ATOM 689 O O . VAL A 1 89 ? -9.032 -5.896 -23.127 1.00 90.31 89 VAL A O 1
ATOM 692 N N . GLY A 1 90 ? -11.043 -5.054 -22.574 1.00 90.06 90 GLY A N 1
ATOM 693 C CA . GLY A 1 90 ? -10.987 -3.921 -23.495 1.00 90.06 90 GLY A CA 1
ATOM 694 C C . GLY A 1 90 ? -9.814 -2.987 -23.198 1.00 90.06 90 GLY A C 1
ATOM 695 O O . GLY A 1 90 ? -9.100 -2.592 -24.116 1.00 90.06 90 GLY A O 1
ATOM 696 N N . PHE A 1 91 ? -9.553 -2.689 -21.924 1.00 91.81 91 PHE A N 1
ATOM 697 C CA . PHE A 1 91 ? -8.424 -1.862 -21.504 1.00 91.81 91 PHE A CA 1
ATOM 698 C C . PHE A 1 91 ? -7.081 -2.498 -21.881 1.00 91.81 91 PHE A C 1
ATOM 700 O O . PHE A 1 91 ? -6.264 -1.851 -22.538 1.00 91.81 91 PHE A O 1
ATOM 707 N N . VAL A 1 92 ? -6.871 -3.777 -21.543 1.00 88.88 92 VAL A N 1
ATOM 708 C CA . VAL A 1 92 ? -5.642 -4.509 -21.902 1.00 88.88 92 VAL A CA 1
ATOM 709 C C . VAL A 1 92 ? -5.446 -4.526 -23.418 1.00 88.88 92 VAL A C 1
ATOM 711 O O . VAL A 1 92 ? -4.342 -4.267 -23.900 1.00 88.88 92 VAL A O 1
ATOM 714 N N . TYR A 1 93 ? -6.515 -4.764 -24.181 1.00 91.06 93 TYR A N 1
ATOM 715 C CA . TYR A 1 93 ? -6.467 -4.733 -25.639 1.00 91.06 93 TYR A CA 1
ATOM 716 C C . TYR A 1 93 ? -6.034 -3.359 -26.172 1.00 91.06 93 TYR A C 1
ATOM 718 O O . TYR A 1 93 ? -5.091 -3.278 -26.961 1.00 91.06 93 TYR A O 1
ATOM 726 N N . VAL A 1 94 ? -6.658 -2.273 -25.714 1.00 91.94 94 VAL A N 1
ATOM 727 C CA . VAL A 1 94 ? -6.352 -0.903 -26.161 1.00 91.94 94 VAL A CA 1
ATOM 728 C C . VAL A 1 94 ? -4.908 -0.513 -25.823 1.00 91.94 94 VAL A C 1
ATOM 730 O O . VAL A 1 94 ? -4.199 0.017 -26.681 1.00 91.94 94 VAL A O 1
ATOM 733 N N . VAL A 1 95 ? -4.433 -0.838 -24.616 1.00 88.44 95 VAL A N 1
ATOM 734 C CA . VAL A 1 95 ? -3.037 -0.599 -24.210 1.00 88.44 95 VAL A CA 1
ATOM 735 C C . VAL A 1 95 ? -2.065 -1.432 -25.048 1.00 88.44 95 VAL A C 1
ATOM 737 O O . VAL A 1 95 ? -1.047 -0.911 -25.501 1.00 88.44 95 VAL A O 1
ATOM 740 N N . SER A 1 96 ? -2.395 -2.692 -25.355 1.00 86.06 96 SER A N 1
ATOM 741 C CA . SER A 1 96 ? -1.565 -3.543 -26.222 1.00 86.06 96 SER A CA 1
ATOM 742 C C . SER A 1 96 ? -1.422 -2.997 -27.648 1.00 86.06 96 SER A C 1
ATOM 744 O O . SER A 1 96 ? -0.447 -3.305 -28.331 1.00 86.06 96 SER A O 1
ATOM 746 N N . LYS A 1 97 ? -2.368 -2.163 -28.095 1.00 88.81 97 LYS A N 1
ATOM 747 C CA . LYS A 1 97 ? -2.331 -1.447 -29.377 1.00 88.81 97 LYS A CA 1
ATOM 748 C C . LYS A 1 97 ? -1.683 -0.062 -29.279 1.00 88.81 97 LYS A C 1
ATOM 750 O O . LYS A 1 97 ? -1.752 0.693 -30.241 1.00 88.81 97 LYS A O 1
ATOM 755 N N . ALA A 1 98 ? -1.064 0.269 -28.143 1.00 84.75 98 ALA A N 1
ATOM 756 C CA . ALA A 1 98 ? -0.439 1.562 -27.865 1.00 84.75 98 ALA A CA 1
ATOM 757 C C . ALA A 1 98 ? -1.391 2.775 -27.979 1.00 84.75 98 ALA A C 1
ATOM 759 O O . ALA A 1 98 ? -0.948 3.917 -28.081 1.00 84.75 98 ALA A O 1
ATOM 760 N N . ALA A 1 99 ? -2.709 2.561 -27.902 1.00 88.62 99 ALA A N 1
ATOM 761 C CA . ALA A 1 99 ? -3.710 3.625 -27.944 1.00 88.62 99 ALA A CA 1
ATOM 762 C C . ALA A 1 99 ? -3.908 4.258 -26.548 1.00 88.62 99 ALA A C 1
ATOM 764 O O . ALA A 1 99 ? -4.976 4.160 -25.939 1.00 88.62 99 ALA A O 1
ATOM 765 N N . LEU A 1 100 ? -2.859 4.902 -26.019 1.00 86.62 100 LEU A N 1
ATOM 766 C CA . LEU A 1 100 ? -2.805 5.373 -24.625 1.00 86.62 100 LEU A CA 1
ATOM 767 C C . LEU A 1 100 ? -3.876 6.414 -24.270 1.00 86.62 100 LEU 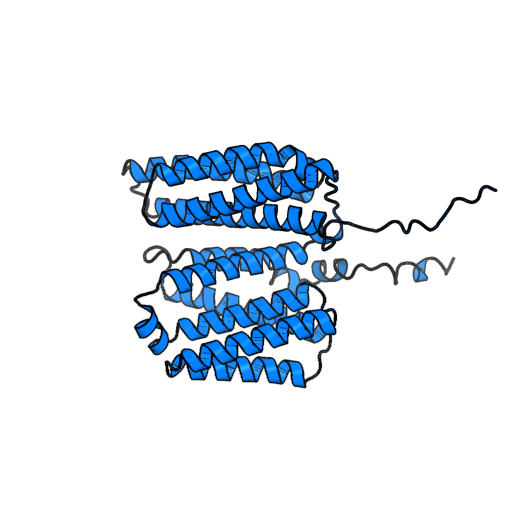A C 1
ATOM 769 O O . LEU A 1 100 ? -4.398 6.386 -23.160 1.00 86.62 100 LEU A O 1
ATOM 773 N N . ILE A 1 101 ? -4.247 7.299 -25.202 1.00 88.88 101 ILE A N 1
ATOM 774 C CA . ILE A 1 101 ? -5.295 8.309 -24.965 1.00 88.88 101 ILE A CA 1
ATOM 775 C C . ILE A 1 101 ? -6.642 7.622 -24.708 1.00 88.88 101 ILE A C 1
ATOM 777 O O . ILE A 1 101 ? -7.341 7.945 -23.749 1.00 88.88 101 ILE A O 1
ATOM 781 N N . SER A 1 102 ? -6.995 6.636 -25.534 1.00 91.75 102 SER A N 1
ATOM 782 C CA . SER A 1 102 ? -8.217 5.851 -25.358 1.00 91.75 102 SER A CA 1
ATOM 783 C C . SER A 1 102 ? -8.175 5.038 -24.064 1.00 91.75 102 SER A C 1
ATOM 785 O O . SER A 1 102 ? -9.163 5.004 -23.334 1.00 91.75 102 SER A O 1
ATOM 787 N N . ALA A 1 103 ? -7.025 4.437 -23.739 1.00 89.69 103 ALA A N 1
ATOM 788 C CA . ALA A 1 103 ? -6.835 3.726 -22.477 1.00 89.69 103 ALA A CA 1
ATOM 789 C C . ALA A 1 103 ? -7.047 4.651 -21.266 1.00 89.69 103 ALA A C 1
ATOM 791 O O . ALA A 1 103 ? -7.745 4.277 -20.324 1.00 89.69 103 ALA A O 1
ATOM 792 N N . MET A 1 104 ? -6.518 5.877 -21.311 1.00 89.75 104 MET A N 1
ATOM 793 C CA . MET A 1 104 ? -6.702 6.881 -20.261 1.00 89.75 104 MET A CA 1
ATOM 794 C C . MET A 1 104 ? -8.185 7.211 -20.050 1.00 89.75 104 MET A C 1
ATOM 796 O O . MET A 1 104 ? -8.648 7.226 -18.911 1.00 89.75 104 MET A O 1
ATOM 800 N N . TRP A 1 105 ? -8.955 7.406 -21.125 1.00 93.88 105 TRP A N 1
ATOM 801 C CA . TRP A 1 105 ? -10.400 7.636 -21.024 1.00 93.88 105 TRP A CA 1
ATOM 802 C C . TRP A 1 105 ? -11.148 6.449 -20.417 1.00 93.88 105 TRP A C 1
ATOM 804 O O . TRP A 1 105 ? -11.983 6.646 -19.534 1.00 93.88 105 TRP A O 1
ATOM 814 N N . ILE A 1 106 ? -10.825 5.221 -20.836 1.00 92.56 106 ILE A N 1
ATOM 815 C CA . ILE A 1 106 ? -11.410 4.004 -20.256 1.00 92.56 106 ILE A CA 1
ATOM 816 C C . ILE A 1 106 ? -11.119 3.945 -18.754 1.00 92.56 106 ILE A C 1
ATOM 818 O O . ILE A 1 106 ? -12.032 3.696 -17.967 1.00 92.56 106 ILE A O 1
ATOM 822 N N . LEU A 1 107 ? -9.879 4.220 -18.341 1.00 90.50 107 LEU A N 1
ATOM 823 C CA . LEU A 1 107 ? -9.481 4.208 -16.935 1.00 90.50 107 LEU A CA 1
ATOM 824 C C . LEU A 1 107 ? -10.255 5.248 -16.113 1.00 90.50 107 LEU A C 1
ATOM 826 O O . LEU A 1 107 ? -10.794 4.912 -15.058 1.00 90.50 107 LEU A O 1
ATOM 830 N N . LEU A 1 108 ? -10.359 6.485 -16.608 1.00 92.25 108 LEU A N 1
ATOM 831 C CA . LEU A 1 108 ? -11.079 7.568 -15.933 1.00 92.25 108 LEU A CA 1
ATOM 832 C C . LEU A 1 108 ? -12.571 7.255 -15.778 1.00 92.25 108 LEU A C 1
ATOM 834 O O . LEU A 1 108 ? -13.116 7.403 -14.685 1.00 92.25 108 LEU A O 1
ATOM 838 N N . LEU A 1 109 ? -13.222 6.776 -16.841 1.00 92.88 109 LEU A N 1
ATOM 839 C CA . LEU A 1 109 ? -14.636 6.394 -16.806 1.00 92.88 109 LEU A CA 1
ATOM 840 C C . LEU A 1 109 ? -14.882 5.223 -15.850 1.00 92.88 109 LEU A C 1
ATOM 842 O O . LEU A 1 109 ? -15.852 5.238 -15.093 1.00 92.88 109 LEU A O 1
ATOM 846 N N . SER A 1 110 ? -13.983 4.240 -15.840 1.00 90.44 110 SER A N 1
ATOM 847 C CA . SER A 1 110 ? -14.072 3.078 -14.949 1.00 90.44 110 SER A CA 1
ATOM 848 C C . SER A 1 110 ? -13.912 3.477 -13.485 1.00 90.44 110 SER A C 1
ATOM 850 O O . SER A 1 110 ? -14.674 3.022 -12.634 1.00 90.44 110 SER A O 1
ATOM 852 N N . LEU A 1 111 ? -12.966 4.374 -13.188 1.00 90.31 111 LEU A N 1
ATOM 853 C CA . LEU A 1 111 ? -12.754 4.897 -11.841 1.00 90.31 111 LEU A CA 1
ATOM 854 C C . LEU A 1 111 ? -13.944 5.746 -11.377 1.00 90.31 111 LEU A C 1
ATOM 856 O O . LEU A 1 111 ? -14.413 5.578 -10.252 1.00 90.31 111 LEU A O 1
ATOM 860 N N . ALA A 1 112 ? -14.472 6.613 -12.244 1.00 91.62 112 ALA A N 1
ATOM 861 C CA . ALA A 1 112 ? -15.659 7.410 -11.948 1.00 91.62 112 ALA A CA 1
ATOM 862 C C . ALA A 1 112 ? -16.872 6.514 -11.665 1.00 91.62 112 ALA A C 1
ATOM 864 O O . ALA A 1 112 ? -17.554 6.696 -10.655 1.00 91.62 112 ALA A O 1
ATOM 865 N N . TRP A 1 113 ? -17.109 5.504 -12.507 1.00 92.38 113 TRP A N 1
ATOM 866 C CA . TRP A 1 113 ? -18.158 4.511 -12.289 1.00 92.38 113 TRP A CA 1
ATOM 867 C C . TRP A 1 113 ? -17.977 3.776 -10.959 1.00 92.38 113 TRP A C 1
ATOM 869 O O . TRP A 1 113 ? -18.945 3.624 -10.211 1.00 92.38 113 TRP A O 1
ATOM 879 N N . LEU A 1 114 ? -16.749 3.367 -10.628 1.00 89.69 114 LEU A N 1
ATOM 880 C CA . LEU A 1 114 ? -16.443 2.674 -9.382 1.00 89.69 114 LEU A CA 1
ATOM 881 C C . LEU A 1 114 ? -16.756 3.549 -8.164 1.00 89.69 114 LEU A C 1
ATOM 883 O O . LEU A 1 114 ? -17.446 3.096 -7.256 1.00 89.69 114 LEU A O 1
ATOM 887 N N . VAL A 1 115 ? -16.298 4.804 -8.156 1.00 88.75 115 VAL A N 1
ATOM 888 C CA . VAL A 1 115 ? -16.535 5.751 -7.054 1.00 88.75 115 VAL A CA 1
ATOM 889 C C . VAL A 1 115 ? -18.025 6.045 -6.899 1.00 88.75 115 VAL A C 1
ATOM 891 O O . VAL A 1 115 ? -18.560 5.940 -5.794 1.00 88.75 115 VAL A O 1
ATOM 894 N N . MET A 1 116 ? -18.719 6.349 -8.000 1.00 90.75 116 MET A N 1
ATOM 895 C CA . MET A 1 116 ? -20.161 6.597 -7.976 1.00 90.75 116 MET A CA 1
ATOM 896 C C . MET A 1 116 ? -20.926 5.379 -7.463 1.00 90.75 116 MET A C 1
ATOM 898 O O . MET A 1 116 ? -21.789 5.518 -6.601 1.00 90.75 116 MET A O 1
ATOM 902 N N . THR A 1 117 ? -20.591 4.180 -7.941 1.00 88.50 117 THR A N 1
ATOM 903 C CA . THR A 1 117 ? -21.267 2.944 -7.529 1.00 88.50 117 THR A CA 1
ATOM 904 C C . THR A 1 117 ? -20.976 2.612 -6.073 1.00 88.50 117 THR A C 1
ATOM 906 O O . THR A 1 117 ? -21.891 2.226 -5.346 1.00 88.50 117 THR A O 1
ATOM 909 N N . TRP A 1 118 ? -19.738 2.811 -5.617 1.00 88.31 118 TRP A N 1
ATOM 910 C CA . TRP A 1 118 ? -19.357 2.602 -4.225 1.00 88.31 118 TRP A CA 1
ATOM 911 C C . TRP A 1 118 ? -20.184 3.495 -3.300 1.00 88.31 118 TRP A C 1
ATOM 913 O O . TRP A 1 118 ? -20.792 2.991 -2.354 1.00 88.31 118 TRP A O 1
ATOM 923 N N . ILE A 1 119 ? -20.275 4.793 -3.600 1.00 87.94 119 ILE A N 1
ATOM 924 C CA . ILE A 1 119 ? -21.046 5.754 -2.802 1.00 87.94 119 ILE A CA 1
ATOM 925 C C . ILE A 1 119 ? -22.548 5.447 -2.890 1.00 87.94 119 ILE A C 1
ATOM 927 O O . ILE A 1 119 ? -23.205 5.293 -1.860 1.00 87.94 119 ILE A O 1
ATOM 931 N N . ALA A 1 120 ? -23.090 5.301 -4.102 1.00 86.06 120 ALA A N 1
ATOM 932 C CA . ALA A 1 120 ? -24.523 5.120 -4.335 1.00 86.06 120 ALA A CA 1
ATOM 933 C C . ALA A 1 120 ? -25.059 3.811 -3.742 1.00 86.06 120 ALA A C 1
ATOM 935 O O . ALA A 1 120 ? -26.127 3.793 -3.136 1.00 86.06 120 ALA A O 1
ATOM 936 N N . ARG A 1 121 ? -24.310 2.710 -3.884 1.00 83.38 121 ARG A N 1
ATOM 937 C CA . ARG A 1 121 ? -24.690 1.389 -3.358 1.00 83.38 121 ARG A CA 1
ATOM 938 C C . ARG A 1 121 ? -24.114 1.100 -1.973 1.00 83.38 121 ARG A C 1
ATOM 940 O O . ARG A 1 121 ? -24.287 -0.014 -1.485 1.00 83.38 121 ARG A O 1
ATOM 947 N N . ARG A 1 122 ? -23.424 2.068 -1.355 1.00 85.06 122 ARG A N 1
ATOM 948 C CA . ARG A 1 122 ? -22.787 1.962 -0.031 1.00 85.06 122 ARG A CA 1
ATOM 949 C C . ARG A 1 122 ? -21.998 0.664 0.135 1.00 85.06 122 ARG A C 1
ATOM 951 O O . ARG A 1 122 ? -22.228 -0.104 1.070 1.00 85.06 122 ARG A O 1
ATOM 958 N N . TRP A 1 123 ? -21.101 0.381 -0.809 1.00 83.75 123 TRP A N 1
ATOM 959 C CA . TRP A 1 123 ? -20.350 -0.870 -0.767 1.00 83.75 123 TRP A CA 1
ATOM 960 C C . TRP A 1 123 ? -19.553 -1.006 0.533 1.00 83.75 123 TRP A C 1
ATOM 962 O O . TRP A 1 123 ? -18.936 -0.034 0.985 1.00 83.75 123 TRP A O 1
ATOM 972 N N . PRO A 1 124 ? -19.505 -2.219 1.115 1.00 85.81 124 PRO A N 1
ATOM 973 C CA . PRO A 1 124 ? -18.639 -2.475 2.250 1.00 85.81 124 PRO A CA 1
ATOM 974 C C . PRO A 1 124 ? -17.185 -2.224 1.841 1.00 85.81 124 PRO A C 1
ATOM 976 O O . PRO A 1 124 ? -16.774 -2.576 0.732 1.00 85.81 124 PRO A O 1
ATOM 979 N N . LEU A 1 125 ? -16.407 -1.635 2.752 1.00 85.94 125 LEU A N 1
ATOM 980 C CA . LEU A 1 125 ? -15.034 -1.185 2.501 1.00 85.94 125 LEU A CA 1
ATOM 981 C C . LEU A 1 125 ? -14.182 -2.260 1.806 1.00 85.94 125 LEU A C 1
ATOM 983 O O . LEU A 1 125 ? -13.561 -1.991 0.784 1.00 85.94 125 LEU A O 1
ATOM 987 N N . LEU A 1 126 ? -14.214 -3.498 2.312 1.00 86.50 126 LEU A N 1
ATOM 988 C CA . LEU A 1 126 ? -13.442 -4.619 1.761 1.00 86.50 126 LEU A CA 1
ATOM 989 C C . LEU A 1 126 ? -13.800 -4.953 0.309 1.00 86.50 126 LEU A C 1
ATOM 991 O O . LEU A 1 126 ? -12.910 -5.263 -0.483 1.00 86.50 126 LEU A O 1
ATOM 995 N N . ARG A 1 127 ? -15.078 -4.864 -0.067 1.00 86.38 127 ARG A N 1
ATOM 996 C CA . ARG A 1 127 ? -15.512 -5.097 -1.450 1.00 86.38 127 ARG A CA 1
ATOM 997 C C . ARG A 1 127 ? -14.974 -4.014 -2.377 1.00 86.38 127 ARG A C 1
ATOM 999 O O . ARG A 1 127 ? -14.441 -4.326 -3.437 1.00 86.38 127 ARG A O 1
ATOM 1006 N N . GLY A 1 128 ? -15.080 -2.750 -1.977 1.00 88.69 128 GLY A N 1
ATOM 1007 C CA . GLY A 1 128 ? -14.549 -1.657 -2.784 1.00 88.69 128 GLY A CA 1
ATOM 1008 C C . GLY A 1 128 ? -13.025 -1.727 -2.922 1.00 88.69 128 GLY A C 1
ATOM 1009 O O . GLY A 1 128 ? -12.513 -1.648 -4.036 1.00 88.69 128 GLY A O 1
ATOM 1010 N N . LEU A 1 129 ? -12.298 -1.991 -1.829 1.00 90.75 129 LEU A N 1
ATOM 1011 C CA . LEU A 1 129 ? -10.836 -2.117 -1.856 1.00 90.75 129 LEU A CA 1
ATOM 1012 C C . LEU A 1 129 ? -10.359 -3.287 -2.729 1.00 90.75 129 LEU A C 1
ATOM 1014 O O . LEU A 1 129 ? -9.434 -3.117 -3.517 1.00 90.75 129 LEU A O 1
ATOM 1018 N N . THR A 1 130 ? -10.997 -4.458 -2.636 1.00 89.75 130 THR A N 1
ATOM 1019 C CA . THR A 1 130 ? -10.658 -5.612 -3.495 1.00 89.75 130 THR A CA 1
ATOM 1020 C C . THR A 1 130 ? -10.990 -5.362 -4.965 1.00 89.75 130 THR A C 1
ATOM 1022 O O . THR A 1 130 ? -10.254 -5.818 -5.836 1.00 89.75 130 THR A O 1
ATOM 1025 N N . THR A 1 131 ? -12.035 -4.582 -5.256 1.00 90.19 131 THR A N 1
ATOM 1026 C CA . THR A 1 131 ? -12.354 -4.161 -6.630 1.00 90.19 131 THR A CA 1
ATOM 1027 C C . THR A 1 131 ? -11.301 -3.190 -7.171 1.00 90.19 131 THR A C 1
ATOM 1029 O O . THR A 1 131 ? -10.825 -3.387 -8.285 1.00 90.19 131 THR A O 1
ATOM 1032 N N . ILE A 1 132 ? -10.864 -2.195 -6.381 1.00 91.75 132 ILE A N 1
ATOM 1033 C CA . ILE A 1 132 ? -9.730 -1.329 -6.761 1.00 91.75 132 ILE A CA 1
ATOM 1034 C C . ILE A 1 132 ? -8.475 -2.176 -6.994 1.00 91.75 132 ILE A C 1
ATOM 1036 O O . ILE A 1 132 ? -7.769 -1.937 -7.967 1.00 91.75 132 ILE A O 1
ATOM 1040 N N . ALA A 1 133 ? -8.200 -3.171 -6.144 1.00 91.12 133 ALA A N 1
ATOM 1041 C CA . ALA A 1 133 ? -7.011 -4.012 -6.285 1.00 91.12 133 ALA A CA 1
ATOM 1042 C C . ALA A 1 133 ? -7.031 -4.805 -7.590 1.00 91.12 133 ALA A C 1
ATOM 1044 O O . ALA A 1 133 ? -6.008 -4.895 -8.265 1.00 91.12 133 ALA A O 1
ATOM 1045 N N . LEU A 1 134 ? -8.201 -5.311 -7.984 1.00 90.50 134 LEU A N 1
ATOM 1046 C CA . LEU A 1 134 ? -8.382 -5.960 -9.275 1.00 90.50 134 LEU A CA 1
ATOM 1047 C C . LEU A 1 134 ? -8.137 -4.987 -10.438 1.00 90.50 134 LEU A C 1
ATOM 1049 O O . LEU A 1 134 ? -7.377 -5.315 -11.343 1.00 90.50 134 LEU A O 1
ATOM 1053 N N . PHE A 1 135 ? -8.722 -3.784 -10.401 1.00 90.50 135 PHE A N 1
ATOM 1054 C CA . PHE A 1 135 ? -8.471 -2.759 -11.423 1.00 90.50 135 PHE A CA 1
ATOM 1055 C C . PHE A 1 135 ? -6.989 -2.395 -11.512 1.00 90.50 135 PHE A C 1
ATOM 1057 O O . PHE A 1 135 ? -6.440 -2.317 -12.607 1.00 90.50 135 PHE A O 1
ATOM 1064 N N . MET A 1 136 ? -6.327 -2.213 -10.370 1.00 91.00 136 MET A N 1
ATOM 1065 C CA . MET A 1 136 ? -4.910 -1.878 -10.326 1.00 91.00 136 MET A CA 1
ATOM 1066 C C . MET A 1 136 ? -4.047 -2.993 -10.918 1.00 91.00 136 MET A C 1
ATOM 1068 O O . MET A 1 136 ? -3.146 -2.718 -11.706 1.00 91.00 136 MET A O 1
ATOM 1072 N N . PHE A 1 137 ? -4.364 -4.251 -10.611 1.00 89.69 137 PHE A N 1
ATOM 1073 C CA . PHE A 1 137 ? -3.698 -5.402 -11.210 1.00 89.69 137 PHE A CA 1
ATOM 1074 C C . PHE A 1 137 ? -3.882 -5.441 -12.736 1.00 89.69 137 PHE A C 1
ATOM 1076 O O . PHE A 1 137 ? -2.916 -5.639 -13.468 1.00 89.69 137 PHE A O 1
ATOM 1083 N N . VAL A 1 138 ? -5.090 -5.172 -13.242 1.00 90.50 138 VAL A N 1
ATOM 1084 C CA . VAL A 1 138 ? -5.348 -5.071 -14.692 1.00 90.50 138 VAL A CA 1
ATOM 1085 C C . VAL A 1 138 ? -4.507 -3.963 -15.329 1.00 90.50 138 VAL A C 1
ATOM 1087 O O . VAL A 1 138 ? -3.932 -4.170 -16.398 1.00 90.50 138 VAL A O 1
ATOM 1090 N N . VAL A 1 139 ? -4.393 -2.808 -14.666 1.00 89.50 139 VAL A N 1
ATOM 1091 C CA . VAL A 1 139 ? -3.540 -1.705 -15.124 1.00 89.50 139 VAL A CA 1
ATOM 1092 C C . VAL A 1 139 ? -2.076 -2.138 -15.192 1.00 89.50 139 VAL A C 1
ATOM 1094 O O . VAL A 1 139 ? -1.431 -1.936 -16.220 1.00 89.50 139 VAL A O 1
ATOM 1097 N N . GLN A 1 140 ? -1.561 -2.790 -14.147 1.00 87.56 140 GLN A N 1
ATOM 1098 C CA . GLN A 1 140 ? -0.194 -3.311 -14.125 1.00 87.56 140 GLN A CA 1
ATOM 1099 C C . GLN A 1 140 ? 0.055 -4.302 -15.267 1.00 87.56 140 GLN A C 1
ATOM 1101 O O . GLN A 1 140 ? 1.019 -4.131 -16.011 1.00 87.56 140 GLN A O 1
ATOM 1106 N N . VAL A 1 141 ? -0.824 -5.290 -15.460 1.00 86.31 141 VAL A N 1
ATOM 1107 C CA . VAL A 1 141 ? -0.702 -6.285 -16.541 1.00 86.31 141 VAL A CA 1
ATOM 1108 C C . VAL A 1 141 ? -0.698 -5.617 -17.916 1.00 86.31 141 VAL A C 1
ATOM 1110 O O . VAL A 1 141 ? 0.106 -5.976 -18.774 1.00 86.31 141 VAL A O 1
ATOM 1113 N N . ALA A 1 142 ? -1.556 -4.617 -18.129 1.00 87.62 142 ALA A N 1
ATOM 1114 C CA . ALA A 1 142 ? -1.613 -3.894 -19.393 1.00 87.62 142 ALA A CA 1
ATOM 1115 C C . ALA A 1 142 ? -0.293 -3.166 -19.699 1.00 87.62 142 ALA A C 1
ATOM 1117 O O . ALA A 1 142 ? 0.197 -3.233 -20.826 1.00 87.62 142 ALA A O 1
ATOM 1118 N N . PHE A 1 143 ? 0.308 -2.512 -18.700 1.00 84.81 143 PHE A N 1
ATOM 1119 C CA . PHE A 1 143 ? 1.567 -1.780 -18.869 1.00 84.81 143 PHE A CA 1
ATOM 1120 C C . PHE A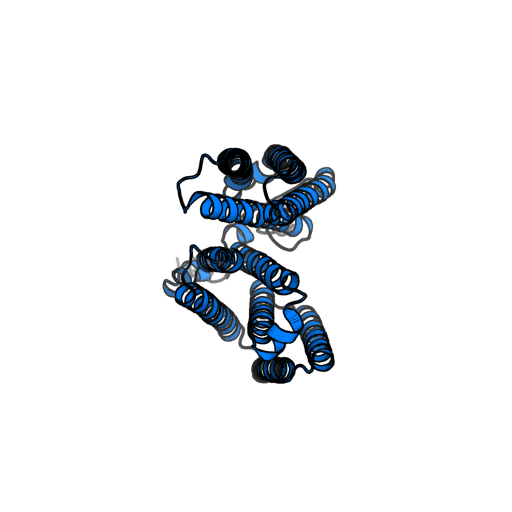 1 143 ? 2.809 -2.678 -18.959 1.00 84.81 143 PHE A C 1
ATOM 1122 O O . PHE A 1 143 ? 3.812 -2.243 -19.516 1.00 84.81 143 PHE A O 1
ATOM 1129 N N . HIS A 1 144 ? 2.735 -3.935 -18.514 1.00 79.38 144 HIS A N 1
ATOM 1130 C CA . HIS A 1 144 ? 3.778 -4.940 -18.764 1.00 79.38 144 HIS A CA 1
ATOM 1131 C C . HIS A 1 144 ? 3.750 -5.505 -20.200 1.00 79.38 144 HIS A C 1
ATOM 1133 O O . HIS A 1 144 ? 4.618 -6.295 -20.571 1.00 79.38 144 HIS A O 1
ATOM 1139 N N . SER A 1 145 ? 2.774 -5.120 -21.034 1.00 81.19 145 SER A N 1
ATOM 1140 C CA . SER A 1 145 ? 2.722 -5.524 -22.443 1.00 81.19 145 SER A CA 1
ATOM 1141 C C . SER A 1 145 ? 3.939 -4.997 -23.222 1.00 81.19 145 SER A C 1
ATOM 1143 O O . SER A 1 145 ? 4.265 -3.820 -23.078 1.00 81.19 145 SER A O 1
ATOM 1145 N N . PRO A 1 146 ? 4.562 -5.781 -24.126 1.00 76.62 146 PRO A N 1
ATOM 1146 C CA . PRO A 1 146 ? 5.760 -5.363 -24.865 1.00 76.62 146 PRO A CA 1
ATOM 1147 C C . PRO A 1 146 ? 5.594 -4.050 -25.642 1.00 76.62 146 PRO A C 1
ATOM 1149 O O . PRO A 1 146 ? 6.534 -3.270 -25.772 1.00 76.62 146 PRO A O 1
ATOM 1152 N N . ASN A 1 147 ? 4.391 -3.794 -26.161 1.00 77.81 147 ASN A N 1
ATOM 1153 C CA . ASN A 1 147 ? 4.098 -2.573 -26.914 1.00 77.81 147 ASN A CA 1
ATOM 1154 C C . ASN A 1 147 ? 3.957 -1.351 -25.998 1.00 77.81 147 ASN A C 1
ATOM 1156 O O . ASN A 1 147 ? 4.345 -0.252 -26.386 1.00 77.81 147 ASN A O 1
ATOM 1160 N N . ALA A 1 148 ? 3.429 -1.547 -24.788 1.00 72.62 148 ALA A N 1
ATOM 1161 C CA . ALA A 1 148 ? 3.350 -0.503 -23.775 1.00 72.62 148 ALA A CA 1
ATOM 1162 C C . ALA A 1 148 ? 4.728 -0.240 -23.159 1.00 72.62 148 ALA A C 1
ATOM 1164 O O . ALA A 1 148 ? 5.111 0.917 -23.032 1.00 72.62 148 ALA A O 1
ATOM 1165 N N . ALA A 1 149 ? 5.494 -1.298 -22.875 1.00 71.00 149 ALA A N 1
ATOM 1166 C CA . ALA A 1 149 ? 6.851 -1.225 -22.345 1.00 71.00 149 ALA A CA 1
ATOM 1167 C C . ALA A 1 149 ? 7.764 -0.381 -23.244 1.00 71.00 149 ALA A C 1
ATOM 1169 O O . ALA A 1 149 ? 8.357 0.567 -22.758 1.00 71.00 149 ALA A O 1
ATOM 1170 N N . LYS A 1 150 ? 7.759 -0.589 -24.568 1.00 76.00 150 LYS A N 1
ATOM 1171 C CA . LYS A 1 150 ? 8.544 0.243 -25.506 1.00 76.00 150 LYS A CA 1
ATOM 1172 C C . LYS A 1 150 ? 8.201 1.735 -25.459 1.00 76.00 150 LYS A C 1
ATOM 1174 O O . LYS A 1 150 ? 9.066 2.574 -25.685 1.00 76.00 150 LYS A O 1
ATOM 1179 N N . LEU A 1 151 ? 6.936 2.075 -25.204 1.00 68.06 151 LEU A N 1
ATOM 1180 C CA . LEU A 1 151 ? 6.494 3.467 -25.067 1.00 68.06 151 LEU A CA 1
ATOM 1181 C C . LEU A 1 151 ? 6.817 4.035 -23.674 1.00 68.06 151 LEU A C 1
ATOM 1183 O O . LEU A 1 151 ? 7.048 5.235 -23.526 1.00 68.06 151 LEU A O 1
ATOM 1187 N N . LEU A 1 152 ? 6.815 3.170 -22.656 1.00 63.81 152 LEU A N 1
ATOM 1188 C CA . LEU A 1 152 ? 7.079 3.486 -21.255 1.00 63.81 152 LEU A CA 1
ATOM 1189 C C . LEU A 1 152 ? 8.529 3.259 -20.820 1.00 63.81 152 LEU A C 1
ATOM 1191 O O . LEU A 1 152 ? 8.824 3.561 -19.670 1.00 63.81 152 LEU A O 1
ATOM 1195 N N . ASP A 1 153 ? 9.442 2.810 -21.681 1.00 57.44 153 ASP A N 1
ATOM 1196 C CA . ASP A 1 153 ? 10.868 2.648 -21.348 1.00 57.44 153 ASP A CA 1
ATOM 1197 C C . ASP A 1 153 ? 11.489 3.985 -20.887 1.00 57.44 153 ASP A C 1
ATOM 1199 O O . ASP A 1 153 ? 12.441 4.008 -20.112 1.00 57.44 153 ASP A O 1
ATOM 1203 N N . ALA A 1 154 ? 10.880 5.120 -21.255 1.00 53.66 154 ALA A N 1
ATOM 1204 C CA . ALA A 1 154 ? 11.208 6.447 -20.722 1.00 53.66 154 ALA A CA 1
ATOM 1205 C C . ALA A 1 154 ? 10.660 6.736 -19.295 1.00 53.66 154 ALA A C 1
ATOM 1207 O O . ALA A 1 154 ? 11.016 7.742 -18.687 1.00 53.66 154 ALA A O 1
ATOM 1208 N N . HIS A 1 155 ? 9.790 5.884 -18.745 1.00 60.62 155 HIS A N 1
ATOM 1209 C CA . HIS A 1 155 ? 8.966 6.118 -17.549 1.00 60.62 155 HIS A CA 1
ATOM 1210 C C . HIS A 1 155 ? 8.925 4.913 -16.582 1.00 60.62 155 HIS A C 1
ATOM 1212 O O . HIS A 1 155 ? 7.870 4.598 -16.025 1.00 60.62 155 HIS A O 1
ATOM 1218 N N . GLY A 1 156 ? 10.066 4.264 -16.310 1.00 71.06 156 GLY A N 1
ATOM 1219 C CA . GLY A 1 156 ? 10.166 3.169 -15.322 1.00 71.06 156 GLY A CA 1
ATOM 1220 C C . GLY A 1 156 ? 9.599 3.506 -13.928 1.00 71.06 156 GLY A C 1
ATOM 1221 O O . GLY A 1 156 ? 9.087 2.634 -13.230 1.00 71.06 156 GLY A O 1
ATOM 1222 N N . TRP A 1 157 ? 9.573 4.793 -13.562 1.00 76.25 157 TRP A N 1
ATOM 1223 C CA . TRP A 1 157 ? 8.962 5.286 -12.324 1.00 76.25 157 TRP A CA 1
ATOM 1224 C C . TRP A 1 157 ? 7.454 5.008 -12.223 1.00 76.25 157 TRP A C 1
ATOM 1226 O O . TRP A 1 157 ? 6.943 4.856 -11.109 1.00 76.25 157 TRP A O 1
ATOM 1236 N N . LEU A 1 158 ? 6.726 4.931 -13.347 1.00 81.38 158 LEU A N 1
ATOM 1237 C CA . LEU A 1 158 ? 5.281 4.701 -13.326 1.00 81.38 158 LEU A CA 1
ATOM 1238 C C . LEU A 1 158 ? 4.975 3.287 -12.830 1.00 81.38 158 LEU A C 1
ATOM 1240 O O . LEU A 1 158 ? 4.154 3.125 -11.930 1.00 81.38 158 LEU A O 1
ATOM 1244 N N . LEU A 1 159 ? 5.665 2.279 -13.368 1.00 79.44 159 LEU A N 1
ATOM 1245 C CA . LEU A 1 159 ? 5.498 0.885 -12.951 1.00 79.44 159 LEU A CA 1
ATOM 1246 C C . LEU A 1 159 ? 5.863 0.705 -11.474 1.00 79.44 159 LEU A C 1
ATOM 1248 O O . LEU A 1 159 ? 5.067 0.153 -10.718 1.00 79.44 159 LEU A O 1
ATOM 1252 N N . SER A 1 160 ? 6.987 1.276 -11.025 1.00 79.75 160 SER A N 1
ATOM 1253 C CA . SER A 1 160 ? 7.364 1.244 -9.605 1.00 79.75 160 SER A CA 1
ATOM 1254 C C . SER A 1 160 ? 6.331 1.933 -8.705 1.00 79.75 160 SER A C 1
ATOM 1256 O O . SER A 1 160 ? 6.043 1.463 -7.606 1.00 79.75 160 SER A O 1
ATOM 1258 N N . THR A 1 161 ? 5.724 3.030 -9.167 1.00 84.44 161 THR A N 1
ATOM 1259 C CA . THR A 1 161 ? 4.662 3.720 -8.419 1.00 84.44 161 THR A CA 1
ATOM 1260 C C . THR A 1 161 ? 3.408 2.855 -8.324 1.00 84.44 161 THR A C 1
ATOM 1262 O O . THR A 1 161 ? 2.823 2.746 -7.246 1.00 84.44 161 THR A O 1
ATOM 1265 N N . LEU A 1 162 ? 3.005 2.205 -9.419 1.00 86.75 162 LEU A N 1
ATOM 1266 C CA . LEU A 1 162 ? 1.876 1.274 -9.418 1.00 86.75 162 LEU A CA 1
ATOM 1267 C C . LEU A 1 162 ? 2.126 0.107 -8.457 1.00 86.75 162 LEU A C 1
ATOM 1269 O O . LEU A 1 162 ? 1.217 -0.263 -7.718 1.00 86.75 162 LEU A O 1
ATOM 1273 N N . ASP A 1 163 ? 3.341 -0.440 -8.416 1.00 84.44 163 ASP A N 1
ATOM 1274 C CA . ASP A 1 163 ? 3.723 -1.504 -7.478 1.00 84.44 163 ASP A CA 1
ATOM 1275 C C . ASP A 1 163 ? 3.612 -1.053 -6.014 1.00 84.44 163 ASP A C 1
ATOM 1277 O O . ASP A 1 163 ? 3.049 -1.773 -5.184 1.00 84.44 163 ASP A O 1
ATOM 1281 N N . LEU A 1 164 ? 4.059 0.165 -5.690 1.00 87.69 164 LEU A N 1
ATOM 1282 C CA . LEU A 1 164 ? 3.933 0.727 -4.340 1.00 87.69 164 LEU A CA 1
ATOM 1283 C C . LEU A 1 164 ? 2.482 0.980 -3.939 1.00 87.69 164 LEU A C 1
ATOM 1285 O O . LEU A 1 164 ? 2.091 0.689 -2.807 1.00 87.69 164 LEU A O 1
ATOM 1289 N N . VAL A 1 165 ? 1.665 1.500 -4.853 1.00 90.25 165 VAL A N 1
ATOM 1290 C CA . VAL A 1 165 ? 0.239 1.712 -4.583 1.00 90.25 165 VAL A CA 1
ATOM 1291 C C . VAL A 1 165 ? -0.473 0.371 -4.397 1.00 90.25 165 VAL A C 1
ATOM 1293 O O . VAL A 1 165 ? -1.274 0.241 -3.469 1.00 90.25 165 VAL A O 1
ATOM 1296 N N . SER A 1 166 ? -0.149 -0.645 -5.199 1.00 88.81 166 SER A N 1
ATOM 1297 C CA . SER A 1 166 ? -0.655 -2.010 -5.017 1.00 88.81 166 SER A CA 1
ATOM 1298 C C . SER A 1 166 ? -0.247 -2.593 -3.666 1.00 88.81 166 SER A C 1
ATOM 1300 O O . SER A 1 166 ? -1.090 -3.159 -2.969 1.00 88.81 166 SER A O 1
ATOM 1302 N N . LEU A 1 167 ? 1.002 -2.396 -3.234 1.00 87.81 167 LEU A N 1
ATOM 1303 C CA . LEU A 1 167 ? 1.461 -2.806 -1.906 1.00 87.81 167 LEU A CA 1
ATOM 1304 C C . LEU A 1 167 ? 0.653 -2.128 -0.788 1.00 87.81 167 LEU A C 1
ATOM 1306 O O . LEU A 1 167 ? 0.171 -2.807 0.125 1.00 87.81 167 LEU A O 1
ATOM 1310 N N . CYS A 1 168 ? 0.469 -0.808 -0.858 1.00 92.19 168 CYS A N 1
ATOM 1311 C CA . CYS A 1 168 ? -0.354 -0.056 0.092 1.00 92.19 168 CYS A CA 1
ATOM 1312 C C . CYS A 1 168 ? -1.787 -0.591 0.127 1.00 92.19 168 CYS A C 1
ATOM 1314 O O . CYS A 1 168 ? -2.342 -0.846 1.194 1.00 92.19 168 CYS A O 1
ATOM 1316 N N . LEU A 1 169 ? -2.382 -0.820 -1.041 1.00 91.38 169 LEU A N 1
ATOM 1317 C CA . LEU A 1 169 ? -3.748 -1.302 -1.155 1.00 91.38 169 LEU A CA 1
ATOM 1318 C C . LEU A 1 169 ? -3.917 -2.706 -0.563 1.00 91.38 169 LEU A C 1
ATOM 1320 O O . LEU A 1 169 ? -4.848 -2.933 0.206 1.00 91.38 169 LEU A O 1
ATOM 1324 N N . LEU A 1 170 ? -2.997 -3.629 -0.847 1.00 89.81 170 LEU A N 1
ATOM 1325 C CA . LEU A 1 170 ? -3.004 -4.971 -0.261 1.00 89.81 170 LEU A CA 1
ATOM 1326 C C . LEU A 1 170 ? -2.788 -4.926 1.253 1.00 89.81 170 LEU A C 1
ATOM 1328 O O . LEU A 1 170 ? -3.482 -5.627 1.987 1.00 89.81 170 LEU A O 1
ATOM 1332 N N . THR A 1 171 ? -1.894 -4.056 1.732 1.00 89.75 171 THR A N 1
ATOM 1333 C CA . THR A 1 171 ? -1.693 -3.806 3.170 1.00 89.75 171 THR A CA 1
ATOM 1334 C C . THR A 1 171 ? -2.978 -3.300 3.824 1.00 89.75 171 THR A C 1
ATOM 1336 O O . THR A 1 171 ? -3.356 -3.768 4.898 1.00 89.75 171 THR A O 1
ATOM 1339 N N . LEU A 1 172 ? -3.692 -2.383 3.167 1.00 90.56 172 LEU A N 1
ATOM 1340 C CA . LEU A 1 172 ? -4.957 -1.852 3.663 1.00 90.56 172 LEU A CA 1
ATOM 1341 C C . LEU A 1 172 ? -6.048 -2.921 3.684 1.00 90.56 172 LEU A C 1
ATOM 1343 O O . LEU A 1 172 ? -6.774 -3.014 4.668 1.00 90.56 172 LEU A O 1
ATOM 1347 N N . ILE A 1 173 ? -6.150 -3.751 2.643 1.00 89.56 173 ILE A N 1
ATOM 1348 C CA . ILE A 1 173 ? -7.094 -4.874 2.617 1.00 89.56 173 ILE A CA 1
ATOM 1349 C C . ILE A 1 173 ? -6.767 -5.860 3.742 1.00 89.56 173 ILE A C 1
ATOM 1351 O O . ILE A 1 173 ? -7.670 -6.293 4.458 1.00 89.56 173 ILE A O 1
ATOM 1355 N N . ALA A 1 174 ? -5.485 -6.171 3.950 1.00 87.19 174 ALA A N 1
ATOM 1356 C CA . ALA A 1 174 ? -5.044 -7.023 5.046 1.00 87.19 174 ALA A CA 1
ATOM 1357 C C . ALA A 1 174 ? -5.448 -6.468 6.398 1.00 87.19 174 ALA A C 1
ATOM 1359 O O . ALA A 1 174 ? -6.042 -7.182 7.210 1.00 87.19 174 ALA A O 1
ATOM 1360 N N . PHE A 1 175 ? -5.205 -5.183 6.609 1.00 88.50 175 PHE A N 1
ATOM 1361 C CA . PHE A 1 175 ? -5.558 -4.530 7.849 1.00 88.50 175 PHE A CA 1
ATOM 1362 C C . PHE A 1 175 ? -7.072 -4.453 8.054 1.00 88.50 175 PHE A C 1
ATOM 1364 O O . PHE A 1 175 ? -7.553 -4.870 9.105 1.00 88.50 175 PHE A O 1
ATOM 1371 N N . ALA A 1 176 ? -7.832 -4.031 7.044 1.00 87.19 176 ALA A N 1
ATOM 1372 C CA . ALA A 1 176 ? -9.290 -3.939 7.092 1.00 87.19 176 ALA A CA 1
ATOM 1373 C C . ALA A 1 176 ? -9.974 -5.306 7.264 1.00 87.19 176 ALA A C 1
ATOM 1375 O O . ALA A 1 176 ? -11.079 -5.374 7.787 1.00 87.19 176 ALA A O 1
ATOM 1376 N N . SER A 1 177 ? -9.326 -6.397 6.844 1.00 85.31 177 SER A N 1
ATOM 1377 C CA . SER A 1 177 ? -9.805 -7.769 7.071 1.00 85.31 177 SER A CA 1
ATOM 1378 C C . SER A 1 177 ? -9.439 -8.326 8.452 1.00 85.31 177 SER A C 1
ATOM 1380 O O . SER A 1 177 ? -9.911 -9.395 8.840 1.00 85.31 177 SER A O 1
ATOM 1382 N N . SER A 1 178 ? -8.572 -7.634 9.195 1.00 84.19 178 SER A N 1
ATOM 1383 C CA . SER A 1 178 ? -8.067 -8.101 10.481 1.00 84.19 178 SER A CA 1
ATOM 1384 C C . SER A 1 178 ? -9.050 -7.823 11.615 1.00 84.19 178 SER A C 1
ATOM 1386 O O . SER A 1 178 ? -9.810 -6.855 11.604 1.00 84.19 178 SER A O 1
ATOM 1388 N N . ARG A 1 179 ? -8.966 -8.633 12.673 1.00 81.88 179 ARG A N 1
ATOM 1389 C CA . ARG A 1 179 ? -9.717 -8.375 13.905 1.00 81.88 179 ARG A CA 1
ATOM 1390 C C . ARG A 1 179 ? -9.350 -7.036 14.548 1.00 81.88 179 ARG A C 1
ATOM 1392 O O . ARG A 1 179 ? -10.201 -6.429 15.181 1.00 81.88 179 ARG A O 1
ATOM 1399 N N . THR A 1 180 ? -8.115 -6.560 14.374 1.00 84.25 180 THR A N 1
ATOM 1400 C CA . THR A 1 180 ? -7.670 -5.256 14.889 1.00 84.25 180 THR A CA 1
ATOM 1401 C C . THR A 1 180 ? -8.561 -4.127 14.383 1.00 84.25 180 THR A C 1
ATOM 1403 O O . THR A 1 180 ? -8.977 -3.297 15.177 1.00 84.25 180 THR A O 1
ATOM 1406 N N . TRP A 1 181 ? -8.927 -4.136 13.098 1.00 84.25 181 TRP A N 1
ATOM 1407 C CA . TRP A 1 181 ? -9.780 -3.106 12.496 1.00 84.25 181 TRP A CA 1
ATOM 1408 C C . TRP A 1 181 ? -11.188 -3.035 13.105 1.00 84.25 181 TRP A C 1
ATOM 1410 O O . TRP A 1 181 ? -11.761 -1.949 13.221 1.00 84.25 181 TRP A O 1
ATOM 1420 N N . HIS A 1 182 ? -11.743 -4.192 13.472 1.00 80.38 182 HIS A N 1
ATOM 1421 C CA . HIS A 1 182 ? -13.131 -4.329 13.913 1.00 80.38 182 HIS A CA 1
ATOM 1422 C C . HIS A 1 182 ? -13.309 -4.296 15.434 1.00 80.38 182 HIS A C 1
ATOM 1424 O O . HIS A 1 182 ? -14.306 -3.763 15.914 1.00 80.38 182 HIS A O 1
ATOM 1430 N N . GLU A 1 183 ? -12.382 -4.896 16.179 1.00 79.81 183 GLU A N 1
ATOM 1431 C CA . GLU A 1 183 ? -12.513 -5.121 17.624 1.00 79.81 183 GLU A CA 1
ATOM 1432 C C . GLU A 1 183 ? -11.807 -4.049 18.457 1.00 79.81 183 GLU A C 1
ATOM 1434 O O . GLU A 1 183 ? -12.190 -3.819 19.600 1.00 79.81 183 GLU A O 1
ATOM 1439 N N . GLU A 1 184 ? -10.760 -3.413 17.924 1.00 82.56 184 GLU A N 1
ATOM 1440 C CA . GLU A 1 184 ? -9.958 -2.472 18.704 1.00 82.56 184 GLU A CA 1
ATOM 1441 C C . GLU A 1 184 ? -10.381 -1.019 18.491 1.00 82.56 184 GLU A C 1
ATOM 1443 O O . GLU A 1 184 ? -11.025 -0.651 17.507 1.00 82.56 184 GLU A O 1
ATOM 1448 N N . HIS A 1 185 ? -10.006 -0.183 19.458 1.00 80.12 185 HIS A N 1
ATOM 1449 C CA . HIS A 1 185 ? -10.413 1.209 19.522 1.00 80.12 185 HIS A CA 1
ATOM 1450 C C . HIS A 1 185 ? -9.202 2.120 19.607 1.00 80.12 185 HIS A C 1
ATOM 1452 O O . HIS A 1 185 ? -8.483 2.104 20.604 1.00 80.12 185 HIS A O 1
ATOM 1458 N N . LEU A 1 186 ? -9.025 2.977 18.607 1.00 83.31 186 LEU A N 1
ATOM 1459 C CA . LEU A 1 186 ? -8.035 4.046 18.666 1.00 83.31 186 LEU A CA 1
ATOM 1460 C C . LEU A 1 186 ? -8.765 5.364 18.931 1.00 83.31 186 LEU A C 1
ATOM 1462 O O . LEU A 1 186 ? -9.286 5.992 18.013 1.00 83.31 186 LEU A O 1
ATOM 1466 N N . ARG A 1 187 ? -8.842 5.780 20.201 1.00 82.06 187 ARG A N 1
ATOM 1467 C CA . ARG A 1 187 ? -9.531 7.017 20.598 1.00 82.06 187 ARG A CA 1
ATOM 1468 C C . ARG A 1 187 ? -8.530 8.132 20.849 1.00 82.06 187 ARG A C 1
ATOM 1470 O O . ARG A 1 187 ? -7.927 8.238 21.910 1.00 82.06 187 ARG A O 1
ATOM 1477 N N . LEU A 1 188 ? -8.396 9.009 19.864 1.00 83.44 188 LEU A N 1
ATOM 1478 C CA . LEU A 1 188 ? -7.598 10.219 19.999 1.00 83.44 188 LEU A CA 1
ATOM 1479 C C . LEU A 1 188 ? -8.483 11.383 20.476 1.00 83.44 188 LEU A C 1
ATOM 1481 O O . LEU A 1 188 ? -9.508 11.648 19.837 1.00 83.44 188 LEU A O 1
ATOM 1485 N N . PRO A 1 189 ? -8.097 12.106 21.547 1.00 84.69 189 PRO A N 1
ATOM 1486 C CA . PRO A 1 189 ? -8.766 13.346 21.939 1.00 84.69 189 PRO A CA 1
ATOM 1487 C C . PRO A 1 189 ? -8.790 14.327 20.767 1.00 84.69 189 PRO A C 1
ATOM 1489 O O . PRO A 1 189 ? -7.795 14.424 20.049 1.00 84.69 189 PRO A O 1
ATOM 1492 N N . GLY A 1 190 ? -9.884 15.074 20.580 1.00 83.94 190 GLY A N 1
ATOM 1493 C CA . GLY A 1 190 ? -10.060 15.974 19.428 1.00 83.94 190 GLY A CA 1
ATOM 1494 C C . GLY A 1 190 ? -8.884 16.934 19.204 1.00 83.94 190 GLY A C 1
ATOM 1495 O O . GLY A 1 190 ? -8.419 17.087 18.077 1.00 83.94 190 GLY A O 1
ATOM 1496 N N . SER A 1 191 ? -8.315 17.475 20.287 1.00 85.88 191 SER A N 1
ATOM 1497 C CA . SER A 1 191 ? -7.127 18.343 20.256 1.00 85.88 191 SER A CA 1
ATOM 1498 C C . SER A 1 191 ? -5.863 17.656 19.718 1.00 85.88 191 SER A C 1
ATOM 1500 O O . SER A 1 191 ? -4.993 18.306 19.142 1.00 85.88 191 SER A O 1
ATOM 1502 N N . VAL A 1 192 ? -5.758 16.334 19.865 1.00 89.69 192 VAL A N 1
ATOM 1503 C CA . VAL A 1 192 ? -4.609 15.525 19.435 1.00 89.69 192 VAL A CA 1
ATOM 1504 C C . VAL A 1 192 ? -4.814 14.956 18.028 1.00 89.69 192 VAL A C 1
ATOM 1506 O O . VAL A 1 192 ? -3.829 14.657 17.357 1.00 89.69 192 VAL A O 1
ATOM 1509 N N . GLN A 1 193 ? -6.054 14.846 17.536 1.00 90.81 193 GLN A N 1
ATOM 1510 C CA . GLN A 1 193 ? -6.356 14.235 16.233 1.00 90.81 193 GLN A CA 1
ATOM 1511 C C . GLN A 1 193 ? -5.655 14.936 15.069 1.00 90.81 193 GLN A C 1
ATOM 1513 O O . GLN A 1 193 ? -5.024 14.274 14.247 1.00 90.81 193 GLN A O 1
ATOM 1518 N N . VAL A 1 194 ? -5.731 16.269 15.011 1.00 91.12 194 VAL A N 1
ATOM 1519 C CA . VAL A 1 194 ? -5.095 17.054 13.940 1.00 91.12 194 VAL A CA 1
ATOM 1520 C C . VAL A 1 194 ? -3.580 16.876 13.984 1.00 91.12 194 VAL A C 1
ATOM 1522 O O . VAL A 1 194 ? -2.962 16.572 12.968 1.00 91.12 194 VAL A O 1
ATOM 1525 N N . SER A 1 195 ? -2.991 16.972 15.179 1.00 92.69 195 SER A N 1
ATOM 1526 C CA . SER A 1 195 ? -1.556 16.761 15.381 1.00 92.69 195 SER A CA 1
ATOM 1527 C C . SER A 1 195 ? -1.134 15.357 14.937 1.00 92.69 195 SER A C 1
ATOM 1529 O O . SER A 1 195 ? -0.205 15.215 14.146 1.00 92.69 195 SER A O 1
ATOM 1531 N N . ALA A 1 196 ? -1.854 14.317 15.363 1.00 92.25 196 ALA A N 1
ATOM 1532 C CA . ALA A 1 196 ? -1.571 12.937 14.983 1.00 92.25 196 ALA A CA 1
ATOM 1533 C C . ALA A 1 196 ? -1.666 12.722 13.463 1.00 92.25 196 ALA A C 1
ATOM 1535 O O . ALA A 1 196 ? -0.780 12.089 12.892 1.00 92.25 196 ALA A O 1
ATOM 1536 N N . ARG A 1 197 ? -2.676 13.295 12.789 1.00 93.31 197 ARG A N 1
ATOM 1537 C CA . ARG A 1 197 ? -2.810 13.246 11.320 1.00 93.31 197 ARG A CA 1
ATOM 1538 C C . ARG A 1 197 ? -1.631 13.901 10.612 1.00 93.31 197 ARG A C 1
ATOM 1540 O O . ARG A 1 197 ? -1.103 13.327 9.664 1.00 93.31 197 ARG A O 1
ATOM 1547 N N . VAL A 1 198 ? -1.203 15.077 11.067 1.00 95.38 198 VAL A N 1
ATOM 1548 C CA . VAL A 1 198 ? -0.057 15.777 10.473 1.00 95.38 198 VAL A CA 1
ATOM 1549 C C . VAL A 1 198 ? 1.202 14.937 10.643 1.00 95.38 198 VAL A C 1
ATOM 1551 O O . VAL A 1 198 ? 1.838 14.582 9.655 1.00 95.38 198 VAL A O 1
ATOM 1554 N N . TRP A 1 199 ? 1.525 14.536 11.872 1.00 95.88 199 TRP A N 1
ATOM 1555 C CA . TRP A 1 199 ? 2.741 13.775 12.151 1.00 95.88 199 TRP A CA 1
ATOM 1556 C C . TRP A 1 199 ? 2.771 12.424 11.436 1.00 95.88 199 TRP A C 1
ATOM 1558 O O . TRP A 1 199 ? 3.808 12.060 10.894 1.00 95.88 199 TRP A O 1
ATOM 1568 N N . ILE A 1 200 ? 1.654 11.696 11.374 1.00 95.38 200 ILE A N 1
ATOM 1569 C CA . ILE A 1 200 ? 1.622 10.406 10.676 1.00 95.38 200 ILE A CA 1
ATOM 1570 C C . ILE A 1 200 ? 1.694 10.555 9.152 1.00 95.38 200 ILE A C 1
ATOM 1572 O O . ILE A 1 200 ? 2.243 9.693 8.471 1.00 95.38 200 ILE A O 1
ATOM 1576 N N . THR A 1 201 ? 1.198 11.669 8.612 1.00 95.38 201 THR A N 1
ATOM 1577 C CA . THR A 1 201 ? 1.360 11.991 7.190 1.00 95.38 201 THR A CA 1
ATOM 1578 C C . THR A 1 201 ? 2.814 12.346 6.895 1.00 95.38 201 THR A C 1
ATOM 1580 O O . THR A 1 201 ? 3.376 11.840 5.931 1.00 95.38 201 THR A O 1
ATOM 1583 N N . VAL A 1 202 ? 3.465 13.127 7.765 1.00 96.12 202 VAL A N 1
ATOM 1584 C CA . VAL A 1 202 ? 4.905 13.412 7.663 1.00 96.12 202 VAL A CA 1
ATOM 1585 C C . VAL A 1 202 ? 5.728 12.125 7.769 1.00 96.12 202 VAL A C 1
ATOM 1587 O O . VAL A 1 202 ? 6.665 11.961 6.999 1.00 96.12 202 VAL A O 1
ATOM 1590 N N . LEU A 1 203 ? 5.362 11.184 8.647 1.00 96.00 203 LEU A N 1
ATOM 1591 C CA . LEU A 1 203 ? 5.996 9.861 8.730 1.00 96.00 203 LEU A CA 1
ATOM 1592 C C . LEU A 1 203 ? 5.915 9.107 7.395 1.00 96.00 203 LEU A C 1
ATOM 1594 O O . LEU A 1 203 ? 6.927 8.597 6.918 1.00 96.00 203 LEU A O 1
ATOM 1598 N N . LEU A 1 204 ? 4.725 9.047 6.789 1.00 95.81 204 LEU A N 1
ATOM 1599 C CA . LEU A 1 204 ? 4.521 8.378 5.504 1.00 95.81 204 LEU A CA 1
ATOM 1600 C C . LEU A 1 204 ? 5.319 9.051 4.381 1.00 95.81 204 LEU A C 1
ATOM 1602 O O . LEU A 1 204 ? 5.978 8.363 3.605 1.00 95.81 204 LEU A O 1
ATOM 1606 N N . LEU A 1 205 ? 5.305 10.385 4.321 1.00 94.94 205 LEU A N 1
ATOM 1607 C CA . LEU A 1 205 ? 6.077 11.151 3.342 1.00 94.94 205 LEU A CA 1
ATOM 1608 C C . LEU A 1 205 ? 7.586 10.984 3.544 1.00 94.94 205 LEU A C 1
ATOM 1610 O O . LEU A 1 205 ? 8.311 10.854 2.565 1.00 94.94 205 LEU A O 1
ATOM 1614 N N . ALA A 1 206 ? 8.063 10.933 4.789 1.00 94.06 206 ALA A N 1
ATOM 1615 C CA . ALA A 1 206 ? 9.467 10.688 5.101 1.00 94.06 206 ALA A CA 1
ATOM 1616 C C . ALA A 1 206 ? 9.900 9.277 4.677 1.00 94.06 206 ALA A C 1
ATOM 1618 O O . ALA A 1 206 ? 10.949 9.123 4.059 1.00 94.06 206 ALA A O 1
ATOM 1619 N N . ALA A 1 207 ? 9.078 8.257 4.938 1.00 93.44 207 ALA A N 1
ATOM 1620 C CA . ALA A 1 207 ? 9.346 6.894 4.481 1.00 93.44 207 ALA A CA 1
ATOM 1621 C C . ALA A 1 207 ? 9.319 6.781 2.945 1.00 93.44 207 ALA A C 1
ATOM 1623 O O . ALA A 1 207 ? 10.164 6.107 2.362 1.00 93.44 207 ALA A O 1
ATOM 1624 N N . LEU A 1 208 ? 8.405 7.486 2.272 1.00 91.50 208 LEU A N 1
ATOM 1625 C CA . LEU A 1 208 ? 8.380 7.552 0.810 1.00 91.50 208 LEU A CA 1
ATOM 1626 C C . LEU A 1 208 ? 9.621 8.264 0.253 1.00 91.50 208 LEU A C 1
ATOM 1628 O O . LEU A 1 208 ? 10.257 7.756 -0.665 1.00 91.50 208 LEU A O 1
ATOM 1632 N N . ALA A 1 209 ? 9.997 9.412 0.821 1.00 89.44 209 ALA A N 1
ATOM 1633 C CA . ALA A 1 209 ? 11.196 10.146 0.424 1.00 89.44 209 ALA A CA 1
ATOM 1634 C C . ALA A 1 209 ? 12.454 9.289 0.609 1.00 89.44 209 ALA A C 1
ATOM 1636 O O . ALA A 1 209 ? 13.308 9.243 -0.271 1.00 89.44 209 ALA A O 1
ATOM 1637 N N . GLN A 1 210 ? 12.540 8.553 1.717 1.00 89.69 210 GLN A N 1
ATOM 1638 C CA . GLN A 1 210 ? 13.616 7.603 1.967 1.00 89.69 210 GLN A CA 1
ATOM 1639 C C . GLN A 1 210 ? 13.675 6.509 0.897 1.00 89.69 210 GLN A C 1
ATOM 1641 O O . GLN A 1 210 ? 14.763 6.226 0.401 1.00 89.69 210 GLN A O 1
ATOM 1646 N N . LEU A 1 211 ? 12.537 5.929 0.512 1.00 86.38 211 LEU A N 1
ATOM 1647 C CA . LEU A 1 211 ? 12.465 4.916 -0.539 1.00 86.38 211 LEU A CA 1
ATOM 1648 C C . LEU A 1 211 ? 12.938 5.469 -1.897 1.00 86.38 211 LEU A C 1
ATOM 1650 O O . LEU A 1 211 ? 13.747 4.835 -2.571 1.00 86.38 211 LEU A O 1
ATOM 1654 N N . LEU A 1 212 ? 12.478 6.669 -2.267 1.00 83.19 212 LEU A N 1
ATOM 1655 C CA . LEU A 1 212 ? 12.818 7.323 -3.535 1.00 83.19 212 LEU A CA 1
ATOM 1656 C C . LEU A 1 212 ? 14.295 7.732 -3.604 1.00 83.19 212 LEU A C 1
ATOM 1658 O O . LEU A 1 212 ? 14.950 7.512 -4.617 1.00 83.19 212 LEU A O 1
ATOM 1662 N N . VAL A 1 213 ? 14.839 8.300 -2.524 1.00 81.31 213 VAL A N 1
ATOM 1663 C CA . VAL A 1 213 ? 16.246 8.726 -2.468 1.00 81.31 213 VAL A CA 1
ATOM 1664 C C . VAL A 1 213 ? 17.182 7.520 -2.375 1.00 81.31 213 VAL A C 1
ATOM 1666 O O . VAL A 1 213 ? 18.233 7.517 -3.009 1.00 81.31 213 VAL A O 1
ATOM 1669 N N . SER A 1 214 ? 16.799 6.475 -1.634 1.00 69.94 214 SER A N 1
ATOM 1670 C CA . SER A 1 214 ? 17.607 5.258 -1.478 1.00 69.94 214 SER A CA 1
ATOM 1671 C C . SER A 1 214 ? 17.796 4.492 -2.787 1.00 69.94 214 SER A C 1
ATOM 1673 O O . SER A 1 214 ? 18.780 3.762 -2.907 1.00 69.94 214 SER A O 1
ATOM 1675 N N . ALA A 1 215 ? 16.899 4.652 -3.765 1.00 63.81 215 ALA A N 1
ATOM 1676 C CA . ALA A 1 215 ? 17.074 4.084 -5.101 1.00 63.81 215 ALA A CA 1
ATOM 1677 C C . ALA A 1 215 ? 18.299 4.673 -5.833 1.00 63.81 215 ALA A C 1
ATOM 1679 O O . ALA A 1 215 ? 18.891 4.000 -6.672 1.00 63.81 215 ALA A O 1
ATOM 1680 N N . GLY A 1 216 ? 18.715 5.897 -5.481 1.00 60.47 216 GLY A N 1
ATOM 1681 C CA . GLY A 1 216 ? 19.909 6.566 -6.009 1.00 60.47 216 GLY A CA 1
ATOM 1682 C C . GLY A 1 216 ? 21.202 6.309 -5.220 1.00 60.47 216 GLY A C 1
ATOM 1683 O O . GLY A 1 216 ? 22.223 6.916 -5.533 1.00 60.47 216 GLY A O 1
ATOM 1684 N N . GLY A 1 217 ? 21.177 5.439 -4.201 1.00 63.22 217 GLY A N 1
ATOM 1685 C CA . GLY A 1 217 ? 22.318 5.138 -3.327 1.00 63.22 217 GLY A CA 1
ATOM 1686 C C . GLY A 1 217 ? 22.244 5.788 -1.939 1.00 63.22 217 GLY A C 1
ATOM 1687 O O . GLY A 1 217 ? 21.293 6.495 -1.599 1.00 63.22 217 GLY A O 1
ATOM 1688 N N . TYR A 1 218 ? 23.250 5.518 -1.096 1.00 64.75 218 TYR A N 1
ATOM 1689 C CA . TYR A 1 218 ? 23.325 6.100 0.249 1.00 64.75 218 TYR A CA 1
ATOM 1690 C C . TYR A 1 218 ? 23.522 7.616 0.151 1.00 64.75 218 TYR A C 1
ATOM 1692 O O . TYR A 1 218 ? 24.520 8.096 -0.382 1.00 64.75 218 TYR A O 1
ATOM 1700 N N . SER A 1 219 ? 22.561 8.371 0.678 1.00 76.62 219 SER A N 1
ATOM 1701 C CA . SER A 1 219 ? 22.540 9.829 0.623 1.00 76.62 219 SER A CA 1
ATOM 1702 C C . SER A 1 219 ? 22.247 10.394 2.002 1.00 76.62 219 SER A C 1
ATOM 1704 O O . SER A 1 219 ? 21.421 9.854 2.742 1.00 76.62 219 SER A O 1
ATOM 1706 N N . PHE A 1 220 ? 22.878 11.522 2.328 1.00 82.19 220 PHE A N 1
ATOM 1707 C CA . PHE A 1 220 ? 22.588 12.294 3.538 1.00 82.19 220 PHE A CA 1
ATOM 1708 C C . PHE A 1 220 ? 21.076 12.518 3.727 1.00 82.19 220 PHE A C 1
ATOM 1710 O O . PHE A 1 220 ? 20.553 12.370 4.831 1.00 82.19 220 PHE A O 1
ATOM 1717 N N . TRP A 1 221 ? 20.359 12.774 2.629 1.00 84.94 221 TRP A N 1
ATOM 1718 C CA . TRP A 1 221 ? 18.912 12.984 2.622 1.00 84.94 221 TRP A CA 1
ATOM 1719 C C . TRP A 1 221 ? 18.113 11.735 3.019 1.00 84.94 221 TRP A C 1
ATOM 1721 O O . TRP A 1 221 ? 17.115 11.854 3.728 1.00 84.94 221 TRP A O 1
ATOM 1731 N N . ALA A 1 222 ? 18.565 10.537 2.632 1.00 85.81 222 ALA A N 1
ATOM 1732 C CA . ALA A 1 222 ? 17.926 9.285 3.038 1.00 85.81 222 ALA A CA 1
ATOM 1733 C C . ALA A 1 222 ? 18.095 9.044 4.547 1.00 85.81 222 ALA A C 1
ATOM 1735 O O . ALA A 1 222 ? 17.143 8.658 5.226 1.00 85.81 222 ALA A O 1
ATOM 1736 N N . SER A 1 223 ? 19.275 9.344 5.096 1.00 86.31 223 SER A N 1
ATOM 1737 C CA . SER A 1 223 ? 19.535 9.244 6.538 1.00 86.31 223 SER A CA 1
ATOM 1738 C C . SER A 1 223 ? 18.746 10.277 7.345 1.00 86.31 223 SER A C 1
ATOM 1740 O O . SER A 1 223 ? 18.205 9.942 8.397 1.00 86.31 223 SER A O 1
ATOM 1742 N N . ALA A 1 224 ? 18.607 11.507 6.841 1.00 90.94 224 ALA A N 1
ATOM 1743 C CA . ALA A 1 224 ? 17.764 12.531 7.460 1.00 90.94 224 ALA A CA 1
ATOM 1744 C C . ALA A 1 224 ? 16.282 12.112 7.481 1.00 90.94 224 ALA A C 1
ATOM 1746 O O . ALA A 1 224 ? 15.615 12.238 8.510 1.00 90.94 224 ALA A O 1
ATOM 1747 N N . ALA A 1 225 ? 15.783 11.542 6.380 1.00 92.38 225 ALA A N 1
ATOM 1748 C CA . ALA A 1 225 ? 14.432 10.995 6.314 1.00 92.38 225 ALA A CA 1
ATOM 1749 C C . ALA A 1 225 ? 14.230 9.841 7.315 1.00 92.38 225 ALA A C 1
ATOM 1751 O O . ALA A 1 225 ? 13.223 9.821 8.021 1.00 92.38 225 ALA A O 1
ATOM 1752 N N . LEU A 1 226 ? 15.201 8.931 7.464 1.00 92.19 226 LEU A N 1
ATOM 1753 C CA . LEU A 1 226 ? 15.151 7.852 8.466 1.00 92.19 226 LEU A CA 1
ATOM 1754 C C . LEU A 1 226 ? 15.191 8.369 9.905 1.00 92.19 226 LEU A C 1
ATOM 1756 O O . LEU A 1 226 ? 14.469 7.854 10.758 1.00 92.19 226 LEU A O 1
ATOM 1760 N N . ALA A 1 227 ? 15.994 9.395 10.189 1.00 93.38 227 ALA A N 1
ATOM 1761 C CA . ALA A 1 227 ? 16.010 10.036 11.501 1.00 93.38 227 ALA A CA 1
ATOM 1762 C C . ALA A 1 227 ? 14.643 10.657 11.831 1.00 93.38 227 ALA A C 1
ATOM 1764 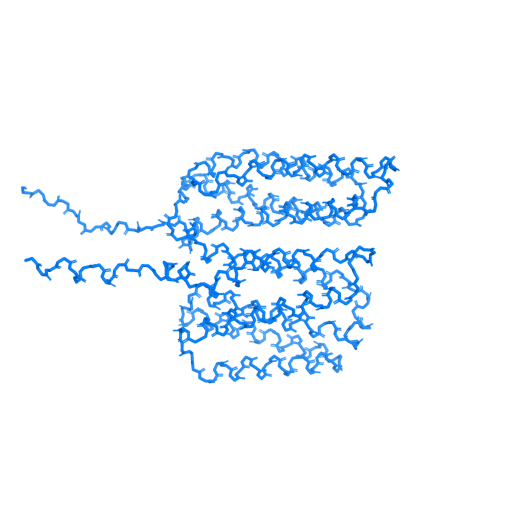O O . ALA A 1 227 ? 14.151 10.519 12.954 1.00 93.38 227 ALA A O 1
ATOM 1765 N N . LEU A 1 228 ? 13.988 11.270 10.839 1.00 95.25 228 LEU A N 1
ATOM 1766 C CA . LEU A 1 228 ? 12.633 11.793 10.981 1.00 95.25 228 LEU A CA 1
ATOM 1767 C C . LEU A 1 228 ? 11.608 10.670 11.207 1.00 95.25 228 LEU A C 1
ATOM 1769 O O . LEU A 1 228 ? 10.783 10.784 12.114 1.00 95.25 228 LEU A O 1
ATOM 1773 N N . VAL A 1 229 ? 11.687 9.566 10.453 1.00 95.56 229 VAL A N 1
ATOM 1774 C CA . VAL A 1 229 ? 10.856 8.367 10.677 1.00 95.56 229 VAL A CA 1
ATOM 1775 C C . VAL A 1 229 ? 11.026 7.863 12.109 1.00 95.56 229 VAL A C 1
ATOM 1777 O O . VAL A 1 229 ? 10.034 7.638 12.798 1.00 95.56 229 VAL A O 1
ATOM 1780 N N . LEU A 1 230 ? 12.262 7.751 12.593 1.00 95.25 230 LEU A N 1
ATOM 1781 C CA . LEU A 1 230 ? 12.577 7.285 13.942 1.00 95.25 230 LEU A CA 1
ATOM 1782 C C . LEU A 1 230 ? 12.020 8.217 15.028 1.00 95.25 230 LEU A C 1
ATOM 1784 O O . LEU A 1 230 ? 11.416 7.743 15.994 1.00 95.25 230 LEU A O 1
ATOM 1788 N N . PHE A 1 231 ? 12.168 9.532 14.855 1.00 96.50 231 PHE A N 1
ATOM 1789 C CA . PHE A 1 231 ? 11.621 10.534 15.771 1.00 96.50 231 PHE A CA 1
ATOM 1790 C C . PHE A 1 231 ? 10.090 10.468 15.844 1.00 96.50 231 PHE A C 1
ATOM 1792 O O . PHE A 1 231 ? 9.506 10.438 16.932 1.00 96.50 231 PHE A O 1
ATOM 1799 N N . ILE A 1 232 ? 9.418 10.398 14.694 1.00 95.88 232 ILE A N 1
ATOM 1800 C CA . ILE A 1 232 ? 7.955 10.337 14.658 1.00 95.88 232 ILE A CA 1
ATOM 1801 C C . ILE A 1 232 ? 7.457 8.983 15.171 1.00 95.88 232 ILE A C 1
ATOM 1803 O O . ILE A 1 232 ? 6.471 8.943 15.909 1.00 95.88 232 ILE A O 1
ATOM 1807 N N . ALA A 1 233 ? 8.154 7.887 14.861 1.00 94.88 233 ALA A N 1
ATOM 1808 C CA . ALA A 1 233 ? 7.851 6.565 15.393 1.00 94.88 233 ALA A CA 1
ATO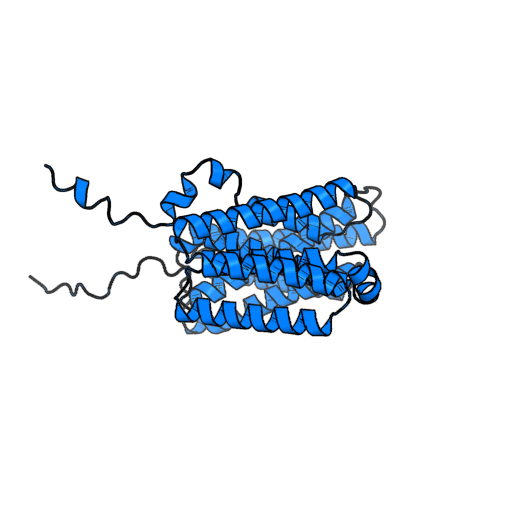M 1809 C C . ALA A 1 233 ? 7.920 6.566 16.925 1.00 94.88 233 ALA A C 1
ATOM 1811 O O . ALA A 1 233 ? 6.965 6.125 17.564 1.00 94.88 233 ALA A O 1
ATOM 1812 N N . TRP A 1 234 ? 8.954 7.156 17.536 1.00 95.94 234 TRP A N 1
ATOM 1813 C CA . TRP A 1 234 ? 8.988 7.359 18.988 1.00 95.94 234 TRP A CA 1
ATOM 1814 C C . TRP A 1 234 ? 7.731 8.085 19.457 1.00 95.94 234 TRP A C 1
ATOM 1816 O O . TRP A 1 234 ? 6.993 7.552 20.289 1.00 95.94 234 TRP A O 1
ATOM 1826 N N . LYS A 1 235 ? 7.450 9.275 18.918 1.00 94.06 235 LYS A N 1
ATOM 1827 C CA . LYS A 1 235 ? 6.302 10.090 19.341 1.00 94.06 235 LYS A CA 1
ATOM 1828 C C . LYS A 1 235 ? 4.974 9.334 19.219 1.00 94.06 235 LYS A C 1
ATOM 1830 O O . LYS A 1 235 ? 4.128 9.424 20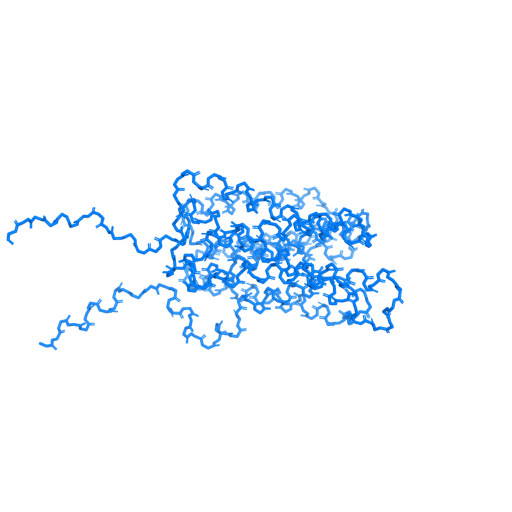.108 1.00 94.06 235 LYS A O 1
ATOM 1835 N N . SER A 1 236 ? 4.820 8.541 18.161 1.00 93.38 236 SER A N 1
ATOM 1836 C CA . SER A 1 236 ? 3.610 7.766 17.884 1.00 93.38 236 SER A CA 1
ATOM 1837 C C . SER A 1 236 ? 3.317 6.672 18.916 1.00 93.38 236 SER A C 1
ATOM 1839 O O . SER A 1 236 ? 2.168 6.238 19.020 1.00 93.38 236 SER A O 1
ATOM 1841 N N . ARG A 1 237 ? 4.302 6.273 19.743 1.00 94.00 237 ARG A N 1
ATOM 1842 C CA . ARG A 1 237 ? 4.086 5.356 20.878 1.00 94.00 237 ARG A CA 1
ATOM 1843 C C . ARG A 1 237 ? 2.943 5.829 21.765 1.00 94.00 237 ARG A C 1
ATOM 1845 O O . ARG A 1 237 ? 2.121 5.012 22.153 1.00 94.00 237 ARG A O 1
ATOM 1852 N N . LEU A 1 238 ? 2.845 7.135 22.015 1.00 91.00 238 LEU A N 1
ATOM 1853 C CA . LEU A 1 238 ? 1.801 7.719 22.863 1.00 91.00 238 LEU A CA 1
ATOM 1854 C C . LEU A 1 238 ? 0.384 7.472 22.326 1.00 91.00 238 LEU A C 1
ATOM 1856 O O . LEU A 1 238 ? -0.565 7.398 23.101 1.00 91.00 238 LEU A O 1
ATOM 1860 N N . TRP A 1 239 ? 0.235 7.329 21.009 1.00 91.12 239 TRP A N 1
ATOM 1861 C CA . TRP A 1 239 ? -1.053 7.086 20.362 1.00 91.12 239 TRP A CA 1
ATOM 1862 C C . TRP A 1 239 ? -1.364 5.592 20.301 1.00 91.12 239 TRP A C 1
ATOM 1864 O O . TRP A 1 239 ? -2.425 5.153 20.735 1.00 91.12 239 TRP A O 1
ATOM 1874 N N . PHE A 1 240 ? -0.414 4.795 19.810 1.00 91.50 240 PHE A N 1
ATOM 1875 C CA . PHE A 1 240 ? -0.621 3.364 19.583 1.00 91.50 240 PHE A CA 1
ATOM 1876 C C . PHE A 1 240 ? -0.558 2.516 20.859 1.00 91.50 240 PHE A C 1
ATOM 1878 O O . PHE A 1 240 ? -1.013 1.374 20.843 1.00 91.50 240 PHE A O 1
ATOM 1885 N N . TRP A 1 241 ? -0.080 3.052 21.990 1.00 90.19 241 TRP A N 1
ATOM 1886 C CA . TRP A 1 241 ? -0.088 2.327 23.269 1.00 90.19 241 TRP A CA 1
ATOM 1887 C C . TRP A 1 241 ? -1.498 1.932 23.733 1.00 90.19 241 TRP A C 1
ATOM 1889 O O . TRP A 1 241 ? -1.679 0.960 24.468 1.00 90.19 241 TRP A O 1
ATOM 1899 N N . GLN A 1 242 ? -2.520 2.651 23.273 1.00 86.06 242 GLN A N 1
ATOM 1900 C CA . GLN A 1 242 ? -3.917 2.387 23.615 1.00 86.06 242 GLN A CA 1
ATOM 1901 C C . GLN A 1 242 ? -4.486 1.148 22.908 1.00 86.06 242 GLN A C 1
ATOM 1903 O O . GLN A 1 242 ? -5.491 0.606 23.352 1.00 86.06 242 GLN A O 1
ATOM 1908 N N . VAL A 1 243 ? -3.833 0.680 21.841 1.00 85.69 243 VAL A N 1
ATOM 1909 C CA . VAL A 1 243 ? -4.345 -0.343 20.923 1.00 85.69 243 VAL A CA 1
ATOM 1910 C C . VAL A 1 243 ? -3.442 -1.577 21.004 1.00 85.69 243 VAL A C 1
ATOM 1912 O O . VAL A 1 243 ? -2.380 -1.578 20.377 1.00 85.69 243 VAL A O 1
ATOM 1915 N N . PRO A 1 244 ? -3.790 -2.610 21.803 1.00 86.56 244 PRO A N 1
ATOM 1916 C CA . PRO A 1 244 ? -2.897 -3.724 22.124 1.00 86.56 244 PRO A CA 1
ATOM 1917 C C . PRO A 1 244 ? -2.234 -4.371 20.906 1.00 86.56 244 PRO A C 1
ATOM 1919 O O . PRO A 1 244 ? -1.015 -4.558 20.915 1.00 86.56 244 PRO A O 1
ATOM 1922 N N . ARG A 1 245 ? -2.987 -4.642 19.830 1.00 86.25 245 ARG A N 1
ATOM 1923 C CA . ARG A 1 245 ? -2.443 -5.271 18.616 1.00 86.25 245 ARG A CA 1
ATOM 1924 C C . ARG A 1 245 ? -1.665 -4.320 17.709 1.00 86.25 245 ARG A C 1
ATOM 1926 O O . ARG A 1 245 ? -1.091 -4.801 16.739 1.00 86.25 245 ARG A O 1
ATOM 1933 N N . LEU A 1 246 ? -1.599 -3.017 17.997 1.00 89.75 246 LEU A N 1
ATOM 1934 C CA . LEU A 1 246 ? -0.754 -2.048 17.279 1.00 89.75 246 LEU A CA 1
ATOM 1935 C C . LEU A 1 246 ? 0.422 -1.522 18.117 1.00 89.75 246 LEU A C 1
ATOM 1937 O O . LEU A 1 246 ? 1.249 -0.776 17.598 1.00 89.75 246 LEU A O 1
ATOM 1941 N N . ARG A 1 247 ? 0.570 -1.939 19.384 1.00 92.75 247 ARG A N 1
ATOM 1942 C CA . ARG A 1 247 ? 1.678 -1.495 20.260 1.00 92.75 247 ARG A CA 1
ATOM 1943 C C . ARG A 1 247 ? 3.067 -1.815 19.715 1.00 92.75 247 ARG A C 1
ATOM 1945 O O . ARG A 1 247 ? 4.022 -1.117 20.039 1.00 92.75 247 ARG A O 1
ATOM 1952 N N . TRP A 1 248 ? 3.180 -2.867 18.907 1.00 93.75 248 TRP A N 1
ATOM 1953 C CA . TRP A 1 248 ? 4.435 -3.294 18.285 1.00 93.75 248 TRP A CA 1
ATOM 1954 C C . TRP A 1 248 ? 4.852 -2.404 17.108 1.00 93.75 248 TRP A C 1
ATOM 1956 O O . TRP A 1 248 ? 6.031 -2.388 16.758 1.00 93.75 248 TRP A O 1
ATOM 1966 N N . LEU A 1 249 ? 3.919 -1.646 16.520 1.00 93.88 249 LEU A N 1
ATOM 1967 C CA . LEU A 1 249 ? 4.146 -0.888 15.292 1.00 93.88 249 LEU A CA 1
ATOM 1968 C C . LEU A 1 249 ? 5.201 0.222 15.476 1.00 93.88 249 LEU A C 1
ATOM 1970 O O . LEU A 1 249 ? 6.161 0.244 14.702 1.00 93.88 249 LEU A O 1
ATOM 1974 N N . PRO A 1 250 ? 5.129 1.090 16.509 1.00 95.62 250 PRO A N 1
ATOM 1975 C CA . PRO A 1 250 ? 6.170 2.096 16.718 1.00 95.62 250 PRO A CA 1
ATOM 1976 C C . PRO A 1 250 ? 7.558 1.517 17.062 1.00 95.62 250 PRO A C 1
ATOM 1978 O O . PRO A 1 250 ? 8.539 1.969 16.470 1.00 95.62 250 PRO A O 1
ATOM 1981 N N . PRO A 1 251 ? 7.704 0.524 17.970 1.00 95.88 251 PRO A N 1
ATOM 1982 C CA . PRO A 1 251 ? 8.985 -0.150 18.185 1.00 95.88 251 PRO A CA 1
ATOM 1983 C C . PRO A 1 251 ? 9.565 -0.778 16.914 1.00 95.88 251 PRO A C 1
ATOM 1985 O O . PRO A 1 251 ? 10.758 -0.619 16.666 1.00 95.88 251 PRO A O 1
ATOM 1988 N N . ALA A 1 252 ? 8.738 -1.434 16.092 1.00 94.88 252 ALA A N 1
ATOM 1989 C CA . ALA A 1 252 ? 9.182 -2.021 14.831 1.00 94.88 252 ALA A CA 1
ATOM 1990 C C . ALA A 1 252 ? 9.725 -0.953 13.873 1.00 94.88 252 ALA A C 1
ATOM 1992 O O . ALA A 1 252 ? 10.838 -1.101 13.379 1.00 94.88 252 ALA A O 1
ATOM 1993 N N . LEU A 1 253 ? 9.006 0.160 13.687 1.00 95.81 253 LEU A N 1
ATOM 1994 C CA . LEU A 1 253 ? 9.472 1.284 12.866 1.00 95.81 253 LEU A CA 1
ATOM 1995 C C . LEU A 1 253 ? 10.812 1.851 13.352 1.00 95.81 253 LEU A C 1
ATOM 1997 O O . LEU A 1 253 ? 11.682 2.151 12.535 1.00 95.81 253 LEU A O 1
ATOM 2001 N N . MET A 1 254 ? 11.012 1.966 14.667 1.00 96.50 254 MET A N 1
ATOM 2002 C CA . MET A 1 254 ? 12.280 2.440 15.230 1.00 96.50 254 MET A CA 1
ATOM 2003 C C . MET A 1 254 ? 13.430 1.467 14.952 1.00 96.50 254 MET A C 1
ATOM 2005 O O . MET A 1 254 ? 14.465 1.887 14.440 1.00 96.50 254 MET A O 1
ATOM 2009 N N . VAL A 1 255 ? 13.243 0.175 15.246 1.00 95.81 255 VAL A N 1
ATOM 2010 C CA . VAL A 1 255 ? 14.272 -0.858 15.033 1.00 95.81 255 VAL A CA 1
ATOM 2011 C C . VAL A 1 255 ? 14.606 -0.996 13.550 1.00 95.81 255 VAL A C 1
ATOM 2013 O O . VAL A 1 255 ? 15.778 -1.001 13.184 1.00 95.81 255 VAL A O 1
ATOM 2016 N N . MET A 1 256 ? 13.596 -1.040 12.680 1.00 94.19 256 MET A N 1
ATOM 2017 C CA . MET A 1 256 ? 13.805 -1.130 11.235 1.00 94.19 256 MET A CA 1
ATOM 2018 C C . MET A 1 256 ? 14.529 0.101 10.694 1.00 94.19 256 MET A C 1
ATOM 2020 O O . MET A 1 256 ? 15.434 -0.055 9.881 1.00 94.19 256 MET A O 1
ATOM 2024 N N . SER A 1 257 ? 14.219 1.306 11.183 1.00 93.56 257 SER A N 1
ATOM 2025 C CA . SER A 1 257 ? 14.935 2.525 10.778 1.00 93.56 257 SER A CA 1
ATOM 2026 C C . SER A 1 257 ? 16.403 2.504 11.212 1.00 93.56 257 SER A C 1
ATOM 2028 O O . SER A 1 257 ? 17.278 2.841 10.418 1.00 93.56 257 SER A O 1
ATOM 2030 N N . MET A 1 258 ? 16.698 2.048 12.435 1.00 93.62 258 MET A N 1
ATOM 2031 C CA . MET A 1 258 ? 18.080 1.864 12.900 1.00 93.62 258 MET A CA 1
ATOM 2032 C C . MET A 1 258 ? 18.827 0.832 12.048 1.00 93.62 258 MET A C 1
ATOM 2034 O O . MET A 1 258 ? 19.937 1.101 11.588 1.00 93.62 258 MET A O 1
ATOM 2038 N N . ASN A 1 259 ? 18.194 -0.312 11.772 1.00 92.38 259 ASN A N 1
ATOM 2039 C CA . ASN A 1 259 ? 18.744 -1.341 10.891 1.00 92.38 259 ASN A CA 1
ATOM 2040 C C . ASN A 1 259 ? 18.982 -0.797 9.479 1.00 92.38 259 ASN A C 1
ATOM 2042 O O . ASN A 1 259 ? 19.996 -1.120 8.870 1.00 92.38 259 ASN A O 1
ATOM 2046 N N . GLN A 1 260 ? 18.097 0.063 8.970 1.00 92.25 260 GLN A N 1
ATOM 2047 C CA . GLN A 1 260 ? 18.247 0.667 7.650 1.00 92.25 260 GLN A CA 1
ATOM 2048 C C . GLN A 1 260 ? 19.474 1.570 7.580 1.00 92.25 260 GLN A C 1
ATOM 2050 O O . GLN A 1 260 ? 20.237 1.477 6.620 1.00 92.25 260 GLN A O 1
ATOM 2055 N N . ILE A 1 261 ? 19.695 2.400 8.602 1.00 90.12 261 ILE A N 1
ATOM 2056 C CA . ILE A 1 261 ? 20.885 3.255 8.698 1.00 90.12 261 ILE A CA 1
ATOM 2057 C C . ILE A 1 261 ? 22.148 2.387 8.773 1.00 90.12 261 ILE A C 1
ATOM 2059 O O . ILE A 1 261 ? 23.090 2.614 8.016 1.00 90.12 261 ILE A O 1
ATOM 2063 N N . ALA A 1 262 ? 22.155 1.362 9.631 1.00 89.38 262 ALA A N 1
ATOM 2064 C CA . ALA A 1 262 ? 23.299 0.466 9.794 1.00 89.38 262 ALA A CA 1
ATOM 2065 C C . ALA A 1 262 ? 23.630 -0.307 8.505 1.00 89.38 262 ALA A C 1
ATOM 2067 O O . ALA A 1 262 ? 24.786 -0.335 8.086 1.00 89.38 262 ALA A O 1
ATOM 2068 N N . LEU A 1 263 ? 22.620 -0.881 7.840 1.00 87.12 263 LEU A N 1
ATOM 2069 C CA . LEU A 1 263 ? 22.775 -1.568 6.555 1.00 87.12 263 LEU A CA 1
ATOM 2070 C C . LEU A 1 263 ? 23.241 -0.606 5.458 1.00 87.12 263 LEU A C 1
ATOM 2072 O O . LEU A 1 263 ? 24.122 -0.959 4.682 1.00 87.12 263 LEU A O 1
ATOM 2076 N N . GLY A 1 264 ? 22.698 0.614 5.415 1.00 85.44 264 GLY A N 1
ATOM 2077 C CA . GLY A 1 264 ? 23.099 1.639 4.450 1.00 85.44 264 GLY A CA 1
ATOM 2078 C C . GLY A 1 264 ? 24.569 2.031 4.600 1.00 85.44 264 GLY A C 1
ATOM 2079 O O . GLY A 1 264 ? 25.303 2.041 3.615 1.00 85.44 264 GLY A O 1
ATOM 2080 N N . LEU A 1 265 ? 25.024 2.260 5.836 1.00 85.62 265 LEU A N 1
ATOM 2081 C CA . LEU A 1 265 ? 26.434 2.520 6.145 1.00 85.62 265 LEU A CA 1
ATOM 2082 C C . LEU A 1 265 ? 27.329 1.326 5.793 1.00 85.62 265 LEU A C 1
ATOM 2084 O O . LEU A 1 265 ? 28.398 1.505 5.214 1.00 85.62 265 LEU A O 1
ATOM 2088 N N . PHE A 1 266 ? 26.896 0.105 6.114 1.00 84.56 266 PHE A N 1
ATOM 2089 C CA . PHE A 1 266 ? 27.645 -1.112 5.804 1.00 84.56 266 PHE A CA 1
ATOM 2090 C C . PHE A 1 266 ? 27.840 -1.306 4.291 1.00 84.56 266 PHE A C 1
ATOM 2092 O O . PHE A 1 266 ? 28.947 -1.623 3.851 1.00 84.56 266 PHE A O 1
ATOM 2099 N N . LEU A 1 267 ? 26.787 -1.070 3.500 1.00 82.56 267 LEU A N 1
ATOM 2100 C CA . LEU A 1 267 ? 26.833 -1.109 2.036 1.00 82.56 267 LEU A CA 1
ATOM 2101 C C . LEU A 1 267 ? 27.710 0.008 1.463 1.00 82.56 267 LEU A C 1
ATOM 2103 O O . LEU A 1 267 ? 28.530 -0.255 0.586 1.00 82.56 267 LEU A O 1
ATOM 2107 N N . PHE A 1 268 ? 27.582 1.232 1.985 1.00 82.00 268 PHE A N 1
ATOM 2108 C CA . PHE A 1 268 ? 28.374 2.386 1.553 1.00 82.00 268 PHE A CA 1
ATOM 2109 C C . PHE A 1 268 ? 29.879 2.179 1.758 1.00 82.00 268 PHE A C 1
ATOM 2111 O O . PHE A 1 268 ? 30.680 2.533 0.899 1.00 82.00 268 PHE A O 1
ATOM 2118 N N . LEU A 1 269 ? 30.275 1.552 2.868 1.00 82.06 269 LEU A N 1
ATOM 2119 C CA . LEU A 1 269 ? 31.678 1.270 3.185 1.00 82.06 269 LEU A CA 1
ATOM 2120 C C . LEU A 1 269 ? 32.303 0.157 2.323 1.00 82.06 269 LEU A C 1
ATOM 2122 O O . LEU A 1 269 ? 33.438 -0.239 2.583 1.00 82.06 269 LEU A O 1
ATOM 2126 N N . GLY A 1 270 ? 31.580 -0.395 1.341 1.00 72.31 270 GLY A N 1
ATOM 2127 C CA . GLY A 1 270 ? 32.094 -1.426 0.434 1.00 72.31 270 GLY A CA 1
ATOM 2128 C C . GLY A 1 270 ? 32.410 -2.763 1.113 1.00 72.31 270 GLY A C 1
ATOM 2129 O O . GLY A 1 270 ? 32.978 -3.654 0.490 1.00 72.31 270 GLY A O 1
ATOM 2130 N N . LYS A 1 271 ? 32.028 -2.942 2.386 1.00 62.50 271 LYS A N 1
ATOM 2131 C CA . LYS A 1 271 ? 32.302 -4.162 3.170 1.00 62.50 271 LYS A CA 1
ATOM 2132 C C . LYS A 1 271 ? 31.356 -5.323 2.851 1.00 62.50 271 LYS A C 1
ATOM 2134 O O . LYS A 1 271 ? 31.442 -6.388 3.457 1.00 62.50 271 LYS A O 1
ATOM 2139 N N . SER A 1 272 ? 30.450 -5.131 1.900 1.00 57.69 272 SER A N 1
ATOM 2140 C CA . SER A 1 272 ? 29.450 -6.114 1.512 1.00 57.69 272 SER A CA 1
ATOM 2141 C C . SER A 1 272 ? 29.980 -7.056 0.431 1.00 57.69 272 SER A C 1
ATOM 2143 O O . SER A 1 272 ? 29.685 -6.888 -0.748 1.00 57.69 272 SER A O 1
ATOM 2145 N N . THR A 1 273 ? 30.700 -8.100 0.837 1.00 56.62 273 THR A N 1
ATOM 2146 C CA . THR A 1 273 ? 30.933 -9.285 -0.011 1.00 56.62 273 THR A CA 1
ATOM 2147 C C . THR A 1 273 ? 29.685 -10.173 -0.128 1.00 56.62 273 THR A C 1
ATOM 2149 O O . THR A 1 273 ? 29.641 -11.069 -0.968 1.00 56.62 273 THR A O 1
ATOM 2152 N N . LEU A 1 274 ? 28.645 -9.928 0.684 1.00 64.75 274 LEU A N 1
ATOM 2153 C CA . LEU A 1 274 ? 27.378 -10.656 0.620 1.00 64.75 274 LEU A CA 1
ATOM 2154 C C . LEU A 1 274 ? 26.433 -10.071 -0.436 1.00 64.75 274 LEU A C 1
ATOM 2156 O O . LEU A 1 274 ? 25.924 -8.961 -0.293 1.00 64.75 274 LEU A O 1
ATOM 2160 N N . ILE A 1 275 ? 26.081 -10.907 -1.414 1.00 68.50 275 ILE A N 1
ATOM 2161 C CA . ILE A 1 275 ? 25.050 -10.660 -2.438 1.00 68.50 275 ILE A CA 1
ATOM 2162 C C . ILE A 1 275 ? 23.702 -10.231 -1.809 1.00 68.50 275 ILE A C 1
ATOM 2164 O O . ILE A 1 275 ? 22.946 -9.468 -2.403 1.00 68.50 275 ILE A O 1
ATOM 2168 N N . TRP A 1 276 ? 23.420 -10.663 -0.574 1.00 77.62 276 TRP A N 1
ATOM 2169 C CA . TRP A 1 276 ? 22.165 -10.398 0.141 1.00 77.62 276 TRP A CA 1
ATOM 2170 C C . TRP A 1 276 ? 22.052 -9.008 0.784 1.00 77.62 276 TRP A C 1
ATOM 2172 O O . TRP A 1 276 ? 20.944 -8.596 1.122 1.00 77.62 276 TRP A O 1
ATOM 2182 N N . GLY A 1 277 ? 23.153 -8.270 0.964 1.00 80.25 277 GLY A N 1
ATOM 2183 C CA . GLY A 1 277 ? 23.140 -6.975 1.660 1.00 80.25 277 GLY A CA 1
ATOM 2184 C C . GLY A 1 277 ? 22.164 -5.956 1.044 1.00 80.25 277 GLY A C 1
ATOM 2185 O O . GLY A 1 277 ? 21.263 -5.485 1.745 1.00 80.25 277 GLY A O 1
ATOM 2186 N N . PRO A 1 278 ? 22.269 -5.657 -0.266 1.00 80.00 278 PRO A N 1
ATOM 2187 C CA . PRO A 1 278 ? 21.346 -4.753 -0.957 1.00 80.00 278 PRO A CA 1
ATOM 2188 C C . PRO A 1 278 ? 19.891 -5.231 -0.917 1.00 80.00 278 PRO A C 1
ATOM 2190 O O . PRO A 1 278 ? 18.978 -4.421 -0.776 1.00 80.00 278 PRO A O 1
ATOM 2193 N N . PHE A 1 279 ? 19.674 -6.548 -0.985 1.00 80.94 279 PHE A N 1
ATOM 2194 C CA . PHE A 1 279 ? 18.343 -7.145 -0.905 1.00 80.94 279 PHE A CA 1
ATOM 2195 C C . PHE A 1 279 ? 17.673 -6.873 0.441 1.00 80.94 279 PHE A C 1
ATOM 2197 O O . PHE A 1 279 ? 16.556 -6.361 0.488 1.00 80.94 279 PHE A O 1
ATOM 2204 N N . VAL A 1 280 ? 18.366 -7.176 1.542 1.00 84.62 280 VAL A N 1
ATOM 2205 C CA . VAL A 1 280 ? 17.842 -6.958 2.897 1.00 84.62 280 VAL A CA 1
ATOM 2206 C C . VAL A 1 280 ? 17.625 -5.467 3.155 1.00 84.62 280 VAL A C 1
ATOM 2208 O O . VAL A 1 280 ? 16.614 -5.093 3.746 1.00 84.62 280 VAL A O 1
ATOM 2211 N N . HIS A 1 281 ? 18.522 -4.608 2.666 1.00 86.12 281 HIS A N 1
ATOM 2212 C CA . HIS A 1 281 ? 18.376 -3.157 2.772 1.00 86.12 281 HIS A CA 1
ATOM 2213 C C . HIS A 1 281 ? 17.134 -2.639 2.031 1.00 86.12 281 HIS A C 1
ATOM 2215 O O . HIS A 1 281 ? 16.373 -1.837 2.572 1.00 86.12 281 HIS A O 1
ATOM 2221 N N . ALA A 1 282 ? 16.884 -3.121 0.816 1.00 83.94 282 ALA A N 1
ATOM 2222 C CA . ALA A 1 282 ? 15.713 -2.729 0.045 1.00 83.94 282 ALA A CA 1
ATOM 2223 C C . ALA A 1 282 ? 14.412 -3.283 0.661 1.00 83.94 282 ALA A C 1
ATOM 2225 O O . ALA A 1 282 ? 13.435 -2.547 0.801 1.00 83.94 282 ALA A O 1
ATOM 2226 N N . LEU A 1 283 ? 14.400 -4.545 1.109 1.00 85.81 283 LEU A N 1
ATOM 2227 C CA . LEU A 1 283 ? 13.246 -5.151 1.786 1.00 85.81 283 LEU A CA 1
ATOM 2228 C C . LEU A 1 283 ? 12.891 -4.393 3.072 1.00 85.81 283 LEU A C 1
ATOM 2230 O O . LEU A 1 283 ? 11.719 -4.122 3.330 1.00 85.81 283 LEU A O 1
ATOM 2234 N N . ASN A 1 284 ? 13.895 -4.026 3.868 1.00 90.50 284 ASN A N 1
ATOM 2235 C CA . ASN A 1 284 ? 13.695 -3.280 5.105 1.00 90.50 284 ASN A CA 1
ATOM 2236 C C . ASN A 1 284 ? 13.181 -1.853 4.831 1.00 90.50 284 ASN A C 1
ATOM 2238 O O . ASN A 1 284 ? 12.260 -1.410 5.511 1.00 90.50 284 ASN A O 1
ATOM 2242 N N . SER A 1 285 ? 13.676 -1.181 3.783 1.00 89.62 285 SER A N 1
ATOM 2243 C CA . SER A 1 285 ? 13.125 0.089 3.273 1.00 89.62 285 SER A CA 1
ATOM 2244 C C . SER A 1 285 ? 11.628 -0.016 2.962 1.00 89.62 285 SER A C 1
ATOM 2246 O O . SER A 1 285 ? 10.806 0.771 3.435 1.00 89.62 285 SER A O 1
ATOM 2248 N N . LEU A 1 286 ? 11.254 -1.046 2.202 1.00 89.69 286 LEU A N 1
ATOM 2249 C CA . LEU A 1 286 ? 9.872 -1.267 1.795 1.00 89.69 286 LEU A CA 1
ATOM 2250 C C . LEU A 1 286 ? 8.970 -1.622 2.983 1.00 89.69 286 LEU A C 1
ATOM 2252 O O . LEU A 1 286 ? 7.822 -1.185 3.049 1.00 89.69 286 LEU A O 1
ATOM 2256 N N . ALA A 1 287 ? 9.500 -2.365 3.955 1.00 90.56 287 ALA A N 1
ATOM 2257 C CA . ALA A 1 287 ? 8.800 -2.661 5.195 1.00 90.56 287 ALA A CA 1
ATOM 2258 C C . ALA A 1 287 ? 8.575 -1.402 6.045 1.00 90.56 287 ALA A C 1
ATOM 2260 O O . ALA A 1 287 ? 7.465 -1.211 6.538 1.00 90.56 287 ALA A O 1
ATOM 2261 N N . ILE A 1 288 ? 9.564 -0.507 6.168 1.00 93.69 288 ILE A N 1
ATOM 2262 C CA . ILE A 1 288 ? 9.389 0.796 6.835 1.00 93.69 288 ILE A CA 1
ATOM 2263 C C . ILE A 1 288 ? 8.258 1.576 6.163 1.00 93.69 288 ILE A C 1
ATOM 2265 O O . ILE A 1 288 ? 7.367 2.071 6.851 1.00 93.69 288 ILE A O 1
ATOM 2269 N N . PHE A 1 289 ? 8.246 1.641 4.831 1.00 94.31 289 PHE A N 1
ATOM 2270 C CA . PHE A 1 289 ? 7.173 2.293 4.085 1.00 94.31 289 PHE A CA 1
ATOM 2271 C C . PHE A 1 289 ? 5.801 1.652 4.349 1.00 94.31 289 PHE A C 1
ATOM 2273 O O . PHE A 1 289 ? 4.856 2.358 4.707 1.00 94.31 289 PHE A O 1
ATOM 2280 N N . GLY A 1 290 ? 5.693 0.324 4.260 1.00 92.50 290 GLY A N 1
ATOM 2281 C CA . GLY A 1 290 ? 4.450 -0.405 4.526 1.00 92.50 290 GLY A CA 1
ATOM 2282 C C . GLY A 1 290 ? 3.927 -0.214 5.955 1.00 92.50 290 GLY A C 1
ATOM 2283 O O . GLY A 1 290 ? 2.730 0.001 6.155 1.00 92.50 290 GLY A O 1
ATOM 2284 N N . LEU A 1 291 ? 4.812 -0.220 6.957 1.00 94.25 291 LEU A N 1
ATOM 2285 C CA . LEU A 1 291 ? 4.452 0.037 8.355 1.00 94.25 291 LEU A CA 1
ATOM 2286 C C . LEU A 1 291 ? 4.044 1.499 8.585 1.00 94.25 291 LEU A C 1
ATOM 2288 O O . LEU A 1 291 ? 3.073 1.753 9.299 1.00 94.25 291 LEU A O 1
ATOM 2292 N N . SER A 1 292 ? 4.724 2.459 7.955 1.00 96.00 292 SER A N 1
ATOM 2293 C CA . SER A 1 292 ? 4.340 3.876 7.981 1.00 96.00 292 SER A CA 1
ATOM 2294 C C . SER A 1 292 ? 2.966 4.095 7.349 1.00 96.00 292 SER A C 1
ATOM 2296 O O . SER A 1 292 ? 2.143 4.827 7.903 1.00 96.00 292 SER A O 1
ATOM 2298 N N . PHE A 1 293 ? 2.676 3.417 6.236 1.00 95.94 293 PHE A N 1
ATOM 2299 C CA . PHE A 1 293 ? 1.358 3.434 5.605 1.00 95.94 293 PHE A CA 1
ATOM 2300 C C . PHE A 1 293 ? 0.288 2.828 6.517 1.00 95.94 293 PHE A C 1
ATOM 2302 O O . PHE A 1 293 ? -0.762 3.436 6.707 1.00 95.94 293 PHE A O 1
ATOM 2309 N N . LEU A 1 294 ? 0.558 1.679 7.144 1.00 93.75 294 LEU A N 1
ATOM 2310 C CA . LEU A 1 294 ? -0.355 1.056 8.105 1.00 93.75 294 LEU A CA 1
ATOM 2311 C C . LEU A 1 294 ? -0.654 1.984 9.293 1.00 93.75 294 LEU A C 1
ATOM 2313 O O . LEU A 1 294 ? -1.805 2.104 9.726 1.00 93.75 294 LEU A O 1
ATOM 2317 N N . ALA A 1 295 ? 0.368 2.670 9.803 1.00 94.69 295 ALA A N 1
ATOM 2318 C CA . ALA A 1 295 ? 0.223 3.637 10.880 1.00 94.69 295 ALA A CA 1
ATOM 2319 C C . ALA A 1 295 ? -0.646 4.828 10.441 1.00 94.69 295 ALA A C 1
ATOM 2321 O O . ALA A 1 295 ? -1.583 5.207 11.150 1.00 94.69 295 ALA A O 1
ATOM 2322 N N . ALA A 1 296 ? -0.394 5.369 9.244 1.00 95.50 296 ALA A N 1
ATOM 2323 C CA . ALA A 1 296 ? -1.191 6.440 8.656 1.00 95.50 296 ALA A CA 1
ATOM 2324 C C . ALA A 1 296 ? -2.650 6.011 8.464 1.00 95.50 296 ALA A C 1
ATOM 2326 O O . ALA A 1 296 ? -3.553 6.693 8.948 1.00 95.50 296 ALA A O 1
ATOM 2327 N N . ALA A 1 297 ? -2.885 4.847 7.856 1.00 93.00 297 ALA A N 1
ATOM 2328 C CA . ALA A 1 297 ? -4.213 4.284 7.649 1.00 93.00 297 ALA A CA 1
ATOM 2329 C C . ALA A 1 297 ? -4.973 4.108 8.970 1.00 93.00 297 ALA A C 1
ATOM 2331 O O . ALA A 1 297 ? -6.148 4.454 9.044 1.00 93.00 297 ALA A O 1
ATOM 2332 N N . SER A 1 298 ? -4.304 3.645 10.030 1.00 92.44 298 SER A N 1
ATOM 2333 C CA . SER A 1 298 ? -4.913 3.468 11.355 1.00 92.44 298 SER A CA 1
ATOM 2334 C C . SER A 1 298 ? -5.392 4.794 11.955 1.00 92.44 298 SER A C 1
ATOM 2336 O O . SER A 1 298 ? -6.539 4.907 12.385 1.00 92.44 298 SER A O 1
ATOM 2338 N N . ILE A 1 299 ? -4.539 5.822 11.951 1.00 93.12 299 ILE A N 1
ATOM 2339 C CA . ILE A 1 299 ? -4.867 7.146 12.503 1.00 93.12 299 ILE A CA 1
ATOM 2340 C C . ILE A 1 299 ? -5.959 7.826 11.669 1.00 93.12 299 ILE A C 1
ATOM 2342 O O . ILE A 1 299 ? -6.913 8.382 12.221 1.00 93.12 299 ILE A O 1
ATOM 2346 N N . TRP A 1 300 ? -5.858 7.768 10.340 1.00 93.25 300 TRP A N 1
ATOM 2347 C CA . TRP A 1 300 ? -6.861 8.347 9.448 1.00 93.25 300 TRP A CA 1
ATOM 2348 C C . TRP A 1 300 ? -8.210 7.636 9.568 1.00 93.25 300 TRP A C 1
ATOM 2350 O O . TRP A 1 300 ? -9.230 8.315 9.668 1.00 93.25 300 TRP A O 1
ATOM 2360 N N . ALA A 1 301 ? -8.236 6.305 9.651 1.00 89.19 301 ALA A N 1
ATOM 2361 C CA . ALA A 1 301 ? -9.470 5.545 9.840 1.00 89.19 301 ALA A CA 1
ATOM 2362 C C . ALA A 1 301 ? -10.159 5.883 11.168 1.00 89.19 301 ALA A C 1
ATOM 2364 O O . ALA A 1 301 ? -11.350 6.205 11.176 1.00 89.19 301 ALA A O 1
ATOM 2365 N N . ALA A 1 302 ? -9.393 5.886 12.263 1.00 88.12 302 ALA A N 1
ATOM 2366 C CA . ALA A 1 302 ? -9.890 6.164 13.608 1.00 88.12 302 ALA A CA 1
ATOM 2367 C C . ALA A 1 302 ? -10.513 7.559 13.727 1.00 88.12 302 ALA A C 1
ATOM 2369 O O . ALA A 1 302 ? -11.585 7.738 14.305 1.00 88.12 302 ALA A O 1
ATOM 2370 N N . THR A 1 303 ? -9.851 8.555 13.140 1.00 88.19 303 THR A N 1
ATOM 2371 C CA . THR A 1 303 ? -10.284 9.954 13.213 1.00 88.19 303 THR A CA 1
ATOM 2372 C C . THR A 1 303 ? -11.372 10.312 12.198 1.00 88.19 303 THR A C 1
ATOM 2374 O O . THR A 1 303 ? -12.007 11.350 12.349 1.00 88.19 303 THR A O 1
ATOM 2377 N N . SER A 1 304 ? -11.588 9.503 11.154 1.00 85.38 304 SER A N 1
ATOM 2378 C CA . SER A 1 304 ? -12.551 9.808 10.078 1.00 85.38 304 SER A CA 1
ATOM 2379 C C . SER A 1 304 ? -13.876 9.057 10.181 1.00 85.38 304 SER A C 1
ATOM 2381 O O . SER A 1 304 ? -14.716 9.227 9.305 1.00 85.38 304 SER A O 1
ATOM 2383 N N . GLY A 1 305 ? -14.090 8.214 11.195 1.00 80.94 305 GLY A N 1
ATOM 2384 C CA . GLY A 1 305 ? -15.344 7.450 11.270 1.00 80.94 305 GLY A CA 1
ATOM 2385 C C . GLY A 1 305 ? -15.314 6.063 10.634 1.00 80.94 305 GLY A C 1
ATOM 2386 O O . GLY A 1 305 ? -16.315 5.362 10.682 1.00 80.94 305 GLY A O 1
ATOM 2387 N N . LEU A 1 306 ? -14.212 5.668 9.987 1.00 75.81 306 LEU A N 1
ATOM 2388 C CA . LEU A 1 306 ? -14.225 4.563 9.015 1.00 75.81 306 LEU A CA 1
ATOM 2389 C C . LEU A 1 306 ? -13.846 3.195 9.607 1.00 75.81 306 LEU A C 1
ATOM 2391 O O . LEU A 1 306 ? -14.146 2.164 9.007 1.00 75.81 306 LEU A O 1
ATOM 2395 N N . GLY A 1 307 ? -13.185 3.169 10.766 1.00 69.19 307 GLY A N 1
ATOM 2396 C CA . GLY A 1 307 ? -12.706 1.950 11.426 1.00 69.19 307 GLY A CA 1
ATOM 2397 C C . GLY A 1 307 ? -12.089 2.249 12.792 1.00 69.19 307 GLY A C 1
ATOM 2398 O O . GLY A 1 307 ? -11.922 3.416 13.140 1.00 69.19 307 GLY A O 1
ATOM 2399 N N . LEU A 1 308 ? -11.761 1.214 13.576 1.00 74.62 308 LEU A N 1
ATOM 2400 C CA . LEU A 1 308 ? -11.187 1.343 14.930 1.00 74.62 308 LEU A CA 1
ATOM 2401 C C . LEU A 1 308 ? -12.058 2.141 15.922 1.00 74.62 308 LEU A C 1
ATOM 2403 O O . LEU A 1 308 ? -11.551 2.810 16.826 1.00 74.62 308 LEU A O 1
ATOM 2407 N N . GLN A 1 309 ? -13.378 2.109 15.736 1.00 62.66 309 GLN A N 1
ATOM 2408 C CA . GLN A 1 309 ? -14.338 2.817 16.594 1.00 62.66 309 GLN A CA 1
ATOM 2409 C C . GLN A 1 309 ? -14.987 1.908 17.642 1.00 62.66 309 GLN A C 1
ATOM 2411 O O . GLN A 1 309 ? -15.544 2.422 18.617 1.00 62.66 309 GLN A O 1
ATOM 2416 N N . GLY A 1 310 ? -14.831 0.588 17.453 1.00 54.44 310 GLY A N 1
ATOM 2417 C CA . GLY A 1 310 ? -15.557 -0.541 18.052 1.00 54.44 310 GLY A CA 1
ATOM 2418 C C . GLY A 1 310 ? -17.036 -0.272 18.361 1.00 54.44 310 GLY A C 1
ATOM 2419 O O . GLY A 1 310 ? -17.617 0.640 17.769 1.00 54.44 310 GLY A O 1
ATOM 2420 N N . PRO A 1 311 ? -17.703 -1.097 19.188 1.00 50.81 311 PRO A N 1
ATOM 2421 C CA . PRO A 1 311 ? -19.146 -0.995 19.354 1.00 50.81 311 PRO A CA 1
ATOM 2422 C C . PRO A 1 311 ? -19.517 0.382 19.908 1.00 50.81 311 PRO A C 1
ATOM 2424 O O . PRO A 1 311 ? -19.113 0.763 21.010 1.00 50.81 311 PRO A O 1
ATOM 2427 N N . GLN A 1 312 ? -20.300 1.134 19.129 1.00 46.38 312 GLN A N 1
ATOM 2428 C CA . GLN A 1 312 ? -21.097 2.217 19.679 1.00 46.38 312 GLN A CA 1
ATOM 2429 C C . GLN A 1 312 ? -22.022 1.562 20.703 1.00 46.38 312 GLN A C 1
ATOM 2431 O O . GLN A 1 312 ? -23.005 0.923 20.337 1.00 46.38 312 GLN A O 1
ATOM 2436 N N . LEU A 1 313 ? -21.691 1.684 21.990 1.00 42.97 313 LEU A N 1
ATOM 2437 C CA . LEU A 1 313 ? -22.710 1.619 23.025 1.00 42.97 313 LEU A CA 1
ATOM 2438 C C . LEU A 1 313 ? -23.717 2.686 22.619 1.00 42.97 313 LEU A C 1
ATOM 2440 O O . LEU A 1 313 ? -23.428 3.878 22.721 1.00 42.97 313 LEU A O 1
ATOM 2444 N N . THR A 1 314 ? -24.833 2.250 22.042 1.00 43.34 314 THR A N 1
ATOM 2445 C CA . THR A 1 314 ? -25.977 3.094 21.738 1.00 43.34 314 THR A CA 1
ATOM 2446 C C . THR A 1 314 ? -26.259 3.902 22.991 1.00 43.34 314 THR A C 1
ATOM 2448 O O . THR A 1 314 ? -26.702 3.356 24.003 1.00 43.34 314 THR A O 1
ATOM 2451 N N . ALA A 1 315 ? -25.932 5.191 22.935 1.00 44.88 315 ALA A N 1
ATOM 2452 C CA . ALA A 1 315 ? -26.358 6.184 23.898 1.00 44.88 315 ALA A CA 1
ATOM 2453 C C . ALA A 1 315 ? -27.889 6.238 23.807 1.00 44.88 315 ALA A C 1
ATOM 2455 O O . ALA A 1 315 ? -28.454 6.954 22.990 1.00 44.88 315 ALA A O 1
ATOM 2456 N N . GLY A 1 316 ? -28.541 5.337 24.535 1.00 41.19 316 GLY A N 1
ATOM 2457 C CA . GLY A 1 316 ? -29.962 5.038 24.371 1.00 41.19 316 GLY A CA 1
ATOM 2458 C C . GLY A 1 316 ? -30.522 4.051 25.394 1.00 41.19 316 GLY A C 1
ATOM 2459 O O . GLY A 1 316 ? -31.650 3.603 25.250 1.00 41.19 316 GLY A O 1
ATOM 2460 N N . LYS A 1 317 ? -29.768 3.721 26.447 1.00 39.94 317 LYS A N 1
ATOM 2461 C CA . LYS A 1 317 ? -30.367 3.374 27.735 1.00 39.94 317 LYS A CA 1
ATOM 2462 C C . LYS A 1 317 ? -29.902 4.421 28.727 1.00 39.94 317 LYS A C 1
ATOM 2464 O O . LYS A 1 317 ? -28.902 4.251 29.417 1.00 39.94 317 LYS A O 1
ATOM 2469 N N . SER A 1 318 ? -30.625 5.539 28.744 1.00 38.66 318 SER A N 1
ATOM 2470 C CA . SER A 1 318 ? -30.831 6.249 29.996 1.00 38.66 318 SER A CA 1
ATOM 2471 C C . SER A 1 318 ? -31.240 5.191 31.014 1.00 38.66 318 SER A C 1
ATOM 2473 O O . SER A 1 318 ? -32.274 4.545 30.848 1.00 38.66 318 SER A O 1
ATOM 2475 N N . LEU A 1 319 ? -30.391 4.965 32.010 1.00 41.38 319 LEU A N 1
ATOM 2476 C CA . LEU A 1 319 ? -30.829 4.429 33.286 1.00 41.38 319 LEU A CA 1
ATOM 2477 C C . LEU A 1 319 ? -31.868 5.427 33.807 1.00 41.38 319 LEU A C 1
ATOM 2479 O O . LEU A 1 319 ? -31.522 6.414 34.450 1.00 41.38 319 LEU A O 1
ATOM 2483 N N . SER A 1 320 ? -33.129 5.231 33.419 1.00 40.53 320 SER A N 1
ATOM 2484 C CA . SER A 1 320 ? -34.239 5.672 34.240 1.00 40.53 320 SER A CA 1
ATOM 2485 C C . SER A 1 320 ? -34.073 4.916 35.545 1.00 40.53 320 SER A C 1
ATOM 2487 O O . SER A 1 320 ? -34.017 3.685 35.548 1.00 40.53 320 SER A O 1
ATOM 2489 N N . ALA A 1 321 ? -33.864 5.685 36.604 1.00 44.03 321 ALA A N 1
ATOM 2490 C CA . ALA A 1 321 ? -33.976 5.207 37.960 1.00 44.03 321 ALA A CA 1
ATOM 2491 C C . ALA A 1 321 ? -35.314 4.478 38.121 1.00 44.03 321 ALA A C 1
ATOM 2493 O O . ALA A 1 321 ? -36.337 5.036 37.736 1.00 44.03 321 ALA A O 1
ATOM 2494 N N . ASP A 1 322 ? -35.245 3.266 38.656 1.00 40.22 322 ASP A N 1
ATOM 2495 C CA . ASP A 1 322 ? -36.187 2.705 39.621 1.00 40.22 322 ASP A CA 1
ATOM 2496 C C . ASP A 1 322 ? -35.361 1.862 40.605 1.00 40.22 322 ASP A C 1
ATOM 2498 O O . ASP A 1 322 ? -34.500 1.077 40.132 1.00 40.22 322 ASP A O 1
#

Radius of gyration: 22.17 Å; chains: 1; bounding box: 68×41×69 Å

Secondary structure (DSSP, 8-state):
--SHHHHTSS---TTHHHHH-HHHHHT-HHHHHHHHHHHHT--TTTS-HHHHHHHHHHHHHHHHHHHHHHHHHH---HHHHHHHHHHHHHHHHHHHTT-HHHHHHHHHHHHHHHHHHHHHTT--HHHHHHHHHHHHHHHHHHHTSHHHHHHHTT-HHHHHHHHHHHHHHHHHHHHHTSHHHHH-B----HHHHHHHHHHHHHHHHHHHHHHHHHTT-S-HHHHHHHHHHHHHHHHHHHHHTTSGGGTTHHHHHHHHHHHHHHHHHHHHTT----THHHHHHHHHHHHHHHHHHHHHHHHHHHHHTSSSB-----S-------

Foldseek 3Di:
DPPVVVVVVPPPDPLNVCVPDVVSVVLQLVVLLVLLLVLLLVDPPPADPVRSVVSLVVSLVSLVVLLVVLCVVVVDDPCVVVVLVVLLVVLLVCLLVVVVVVSVVSLVVVVVCLVCCCVVVVDQPLNSLSSVLNVLSSVLNSCPRPSNCVVCVVPPVVSSVSSLVNSLSSLLSSVCSDPLFAAAAQDDDPVCLVVLLVLLVLLLVLLVQLLVVCVVAQDPSNLVSLVSNLVSLVVCCVRCVRRVVCNVLSVLLNVLSVVLVVLRVCVVVVVPPDPCSVVSNNSSSSVNNSSSSVSSCVSCCNSVVNTNHYDDPPPPDPPPDD

pLDDT: mean 79.47, std 15.66, range [38.66, 96.5]

Sequence (322 aa):
MSDEASADATNRSPAGDYVRHPLLAFVRPSILTLAASFVALQLPNLVPEHLRVFLHVGIGVLIAGMYFWQFARYRPSFMEAAGILLISVGFVYVVSKAALISAMWILLLSLAWLVMTWIARRWPLLRGLTTIALFMFVVQVAFHSPNAAKLLDAHGWLLSTLDLVSLCLLTLIAFASSRTWHEEHLRLPGSVQVSARVWITVLLLAALAQLLVSAGGYSFWASAALALVLFIAWKSRLWFWQVPRLRWLPPALMVMSMNQIALGLFLFLGKSTLIWGPFVHALNSLAIFGLSFLAAASIWAATSGLGLQGPQLTAGKSLSAD